Protein AF-A0A5S3X902-F1 (afdb_monomer_lite)

Structure (mmCIF, N/CA/C/O backbone):
data_AF-A0A5S3X902-F1
#
_entry.id   AF-A0A5S3X902-F1
#
loop_
_atom_site.group_PDB
_atom_site.id
_atom_site.type_symbol
_atom_site.label_atom_id
_atom_site.label_alt_id
_atom_site.label_comp_id
_atom_site.label_asym_id
_atom_site.label_entity_id
_atom_site.label_seq_id
_atom_site.pdbx_PDB_ins_code
_atom_site.Cartn_x
_atom_site.Cartn_y
_atom_site.Cartn_z
_atom_site.occupancy
_atom_site.B_iso_or_equiv
_atom_site.auth_seq_id
_atom_site.auth_comp_id
_atom_site.auth_asym_id
_atom_site.auth_atom_id
_atom_site.pdbx_PDB_model_num
ATOM 1 N N . ASP A 1 1 ? 30.539 -14.267 -35.997 1.00 58.72 1 ASP A N 1
ATOM 2 C CA . ASP A 1 1 ? 29.921 -13.164 -35.240 1.00 58.72 1 ASP A CA 1
ATOM 3 C C . ASP A 1 1 ? 28.507 -12.912 -35.704 1.00 58.72 1 ASP A C 1
ATOM 5 O O . ASP A 1 1 ? 28.296 -12.809 -36.904 1.00 58.72 1 ASP A O 1
ATOM 9 N N . VAL A 1 2 ? 27.548 -12.857 -34.775 1.00 73.88 2 VAL A N 1
ATOM 10 C CA . VAL A 1 2 ? 26.124 -12.634 -35.101 1.00 73.88 2 VAL A CA 1
ATOM 11 C C . VAL A 1 2 ? 25.721 -11.158 -34.915 1.00 73.88 2 VAL A C 1
ATOM 13 O O . VAL A 1 2 ? 24.826 -10.700 -35.614 1.00 73.88 2 VAL A O 1
ATOM 16 N N . ALA A 1 3 ? 26.409 -10.388 -34.056 1.00 77.25 3 ALA A N 1
ATOM 17 C CA . ALA A 1 3 ? 26.393 -8.914 -34.006 1.00 77.25 3 ALA A CA 1
ATOM 18 C C . ALA A 1 3 ? 27.405 -8.379 -32.968 1.00 77.25 3 ALA A C 1
ATOM 20 O O . ALA A 1 3 ? 27.699 -9.066 -31.991 1.00 77.25 3 ALA A O 1
ATOM 21 N N . THR A 1 4 ? 27.862 -7.131 -33.127 1.00 81.31 4 THR A N 1
ATOM 22 C CA . THR A 1 4 ? 28.583 -6.351 -32.103 1.00 81.31 4 THR A CA 1
ATOM 23 C C . THR A 1 4 ? 27.687 -5.236 -31.553 1.00 81.31 4 THR A C 1
ATOM 25 O O . THR A 1 4 ? 26.997 -4.545 -32.302 1.00 81.31 4 THR A O 1
ATOM 28 N N . LEU A 1 5 ? 27.667 -5.065 -30.228 1.00 87.31 5 LEU A N 1
ATOM 29 C CA . LEU A 1 5 ? 26.851 -4.066 -29.531 1.00 87.31 5 LEU A CA 1
ATOM 30 C C . LEU A 1 5 ? 27.744 -3.264 -28.583 1.00 87.31 5 LEU A C 1
ATOM 32 O O . LEU A 1 5 ? 28.469 -3.852 -27.790 1.00 87.31 5 LEU A O 1
ATOM 36 N N . SER A 1 6 ? 27.690 -1.934 -28.659 1.00 91.50 6 SER A N 1
ATOM 37 C CA . SER A 1 6 ? 28.418 -1.068 -27.726 1.00 91.50 6 SER A CA 1
ATOM 38 C C . SER A 1 6 ? 27.671 -0.908 -26.402 1.00 91.50 6 SER A C 1
ATOM 40 O O . SER A 1 6 ? 26.440 -0.987 -26.360 1.00 91.50 6 SER A O 1
ATOM 42 N N . ASP A 1 7 ? 28.399 -0.578 -25.336 1.00 88.69 7 ASP A N 1
ATOM 43 C CA . ASP A 1 7 ? 27.828 -0.341 -24.002 1.00 88.69 7 ASP A CA 1
ATOM 44 C C . ASP A 1 7 ? 26.738 0.740 -24.012 1.00 88.69 7 ASP A C 1
ATOM 46 O O . ASP A 1 7 ? 25.696 0.609 -23.370 1.00 88.69 7 ASP A O 1
ATOM 50 N N . VAL A 1 8 ? 26.923 1.795 -24.813 1.00 91.88 8 VAL A N 1
ATOM 51 C CA . VAL A 1 8 ? 25.930 2.868 -24.975 1.00 91.88 8 VAL A CA 1
ATOM 52 C C . VAL A 1 8 ? 24.659 2.350 -25.651 1.00 91.88 8 VAL A C 1
ATOM 54 O O . VAL A 1 8 ? 23.551 2.740 -25.273 1.00 91.88 8 VAL A O 1
ATOM 57 N N . ALA A 1 9 ? 24.793 1.475 -26.651 1.00 89.44 9 ALA A N 1
ATOM 58 C CA . ALA A 1 9 ? 23.650 0.871 -27.326 1.00 89.44 9 ALA A CA 1
ATOM 59 C C . ALA A 1 9 ? 22.909 -0.110 -26.403 1.00 89.44 9 ALA A C 1
ATOM 61 O O . ALA A 1 9 ? 21.6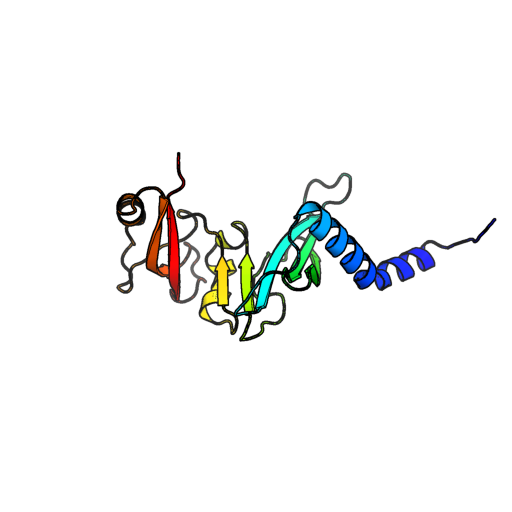76 -0.115 -26.391 1.00 89.44 9 ALA A O 1
ATOM 62 N N . LEU A 1 10 ? 23.639 -0.874 -25.584 1.00 88.38 10 LEU A N 1
ATOM 63 C CA . LEU A 1 10 ? 23.062 -1.733 -24.551 1.00 88.38 10 LEU A CA 1
ATOM 64 C C . LEU A 1 10 ? 22.287 -0.914 -23.512 1.00 88.38 10 LEU A C 1
ATOM 66 O O . LEU A 1 10 ? 21.118 -1.200 -23.261 1.00 88.38 10 LEU A O 1
ATOM 70 N N . LEU A 1 11 ? 22.882 0.155 -22.976 1.00 86.25 11 LEU A N 1
ATOM 71 C CA . LEU A 1 11 ? 22.232 1.035 -22.002 1.00 86.25 11 LEU A CA 1
ATOM 72 C C . LEU A 1 11 ? 20.943 1.656 -22.554 1.00 86.25 11 LEU A C 1
ATOM 74 O O . LEU A 1 11 ? 19.921 1.676 -21.870 1.00 86.25 11 LEU A O 1
ATOM 78 N N . LYS A 1 12 ? 20.966 2.146 -23.800 1.00 88.00 12 LYS A N 1
ATOM 79 C CA . LYS A 1 12 ? 19.766 2.685 -24.458 1.00 88.00 12 LYS A CA 1
ATOM 80 C C . LYS A 1 12 ? 18.676 1.626 -24.596 1.00 88.00 12 LYS A C 1
ATOM 82 O O . LYS A 1 12 ? 17.515 1.942 -24.364 1.00 88.00 12 LYS A O 1
ATOM 87 N N . ARG A 1 13 ? 19.023 0.384 -24.946 1.00 89.44 13 ARG A N 1
ATOM 88 C CA . ARG A 1 13 ? 18.047 -0.714 -25.023 1.00 89.44 13 ARG A CA 1
ATOM 89 C C . ARG A 1 13 ? 17.458 -1.035 -23.654 1.00 89.44 13 ARG A C 1
ATOM 91 O O . ARG A 1 13 ? 16.243 -1.086 -23.538 1.00 89.44 13 ARG A O 1
ATOM 98 N N . LEU A 1 14 ? 18.294 -1.159 -22.623 1.00 85.69 14 LEU A N 1
ATOM 99 C CA . LEU A 1 14 ? 17.845 -1.432 -21.254 1.00 85.69 14 LEU A CA 1
ATOM 100 C C . LEU A 1 14 ? 16.900 -0.345 -20.727 1.00 85.69 14 LEU A C 1
ATOM 102 O O . LEU A 1 14 ? 15.860 -0.667 -20.163 1.00 85.69 14 LEU A O 1
ATOM 106 N N . ARG A 1 15 ? 17.203 0.934 -20.981 1.00 83.69 15 ARG A N 1
ATOM 107 C CA . ARG A 1 15 ? 16.329 2.059 -20.599 1.00 83.69 15 ARG A CA 1
ATOM 108 C C . ARG A 1 15 ? 14.954 2.023 -21.270 1.00 83.69 15 ARG A C 1
ATOM 110 O O . ARG A 1 15 ? 14.000 2.510 -20.683 1.00 83.69 15 ARG A O 1
ATOM 117 N N . ASN A 1 16 ? 14.855 1.453 -22.470 1.00 86.62 16 ASN A N 1
ATOM 118 C CA . ASN A 1 16 ? 13.598 1.326 -23.213 1.00 86.62 16 ASN A CA 1
ATOM 119 C C . ASN A 1 16 ? 12.919 -0.042 -23.023 1.00 86.62 16 ASN A C 1
ATOM 121 O O . ASN A 1 16 ? 11.889 -0.300 -23.634 1.00 86.62 16 ASN A O 1
ATOM 125 N N . ALA A 1 17 ? 13.488 -0.931 -22.205 1.00 86.69 17 ALA A N 1
ATOM 126 C CA . ALA A 1 17 ? 12.967 -2.279 -21.987 1.00 86.69 17 ALA A CA 1
ATOM 127 C C . ALA A 1 17 ? 12.083 -2.392 -20.732 1.00 86.69 17 ALA A C 1
ATOM 129 O O . ALA A 1 17 ? 11.719 -3.503 -20.359 1.00 86.69 17 ALA A O 1
ATOM 130 N N . ALA A 1 18 ? 11.742 -1.277 -20.074 1.00 81.50 18 ALA A N 1
ATOM 131 C CA . ALA A 1 18 ? 10.978 -1.273 -18.823 1.00 81.50 18 ALA A CA 1
ATOM 132 C C . ALA A 1 18 ? 9.642 -2.025 -18.946 1.00 81.50 18 ALA A C 1
ATOM 134 O O . ALA A 1 18 ? 9.393 -2.940 -18.164 1.00 81.50 18 ALA A O 1
ATOM 135 N N . ASP A 1 19 ? 8.845 -1.726 -19.975 1.00 83.44 19 ASP A N 1
ATOM 136 C CA . ASP A 1 19 ? 7.565 -2.406 -20.219 1.00 83.44 19 ASP A CA 1
ATOM 137 C C . ASP A 1 19 ? 7.755 -3.912 -20.439 1.00 83.44 19 ASP A C 1
ATOM 139 O O . ASP A 1 19 ? 7.021 -4.737 -19.896 1.00 83.44 19 ASP A O 1
ATOM 143 N N . TRP A 1 20 ? 8.796 -4.291 -21.189 1.00 87.19 20 TRP A N 1
ATOM 144 C CA . TRP A 1 20 ? 9.127 -5.694 -21.437 1.00 87.19 20 TRP A CA 1
ATOM 145 C C . TRP A 1 20 ? 9.537 -6.428 -20.154 1.00 87.19 20 TRP A C 1
ATOM 147 O O . TRP A 1 20 ? 9.055 -7.532 -19.896 1.00 87.19 20 TRP A O 1
ATOM 157 N N . PHE A 1 21 ? 10.365 -5.809 -19.308 1.00 86.06 21 PHE A N 1
ATOM 158 C CA . PHE A 1 21 ? 10.690 -6.352 -17.988 1.00 86.06 21 PHE A CA 1
ATOM 159 C C . PHE A 1 21 ? 9.455 -6.447 -17.088 1.00 86.06 21 PHE A C 1
ATOM 161 O O . PHE A 1 21 ? 9.308 -7.441 -16.377 1.00 86.06 21 PHE A O 1
ATOM 168 N N . GLY A 1 22 ? 8.547 -5.471 -17.157 1.00 85.06 22 GLY A N 1
ATOM 169 C CA . GLY A 1 22 ? 7.264 -5.497 -16.458 1.00 85.06 22 GLY A CA 1
ATOM 170 C C . GLY A 1 22 ? 6.424 -6.716 -16.837 1.00 85.06 22 GLY A C 1
ATOM 171 O O . GLY A 1 22 ? 5.920 -7.408 -15.954 1.00 85.06 22 GLY A O 1
ATOM 172 N N . ILE A 1 23 ? 6.351 -7.043 -18.131 1.00 86.50 23 ILE A N 1
ATOM 173 C CA . ILE A 1 23 ? 5.662 -8.244 -18.631 1.00 86.50 23 ILE A CA 1
ATOM 174 C C . ILE A 1 23 ? 6.323 -9.522 -18.097 1.00 86.50 23 ILE A C 1
ATOM 176 O O . ILE A 1 23 ? 5.628 -10.409 -17.600 1.00 86.50 23 ILE A O 1
ATOM 180 N N . LEU A 1 24 ? 7.654 -9.626 -18.157 1.00 89.31 24 LEU A N 1
ATOM 181 C CA . LEU A 1 24 ? 8.368 -10.806 -17.656 1.00 89.31 24 LEU A CA 1
ATOM 182 C C . LEU A 1 24 ? 8.187 -11.000 -16.146 1.00 89.31 24 LEU A C 1
ATOM 184 O O . LEU A 1 24 ? 7.967 -12.123 -15.682 1.00 89.31 24 LEU A O 1
ATOM 188 N N . ALA A 1 25 ? 8.262 -9.915 -15.375 1.00 87.94 25 ALA A N 1
ATOM 189 C CA . ALA A 1 25 ? 8.051 -9.944 -13.934 1.00 87.94 25 ALA A CA 1
ATOM 190 C C . ALA A 1 25 ? 6.614 -10.367 -13.600 1.00 87.94 25 ALA A C 1
ATOM 192 O O . ALA A 1 25 ? 6.412 -11.244 -12.760 1.00 87.94 25 ALA A O 1
ATOM 193 N N . ALA A 1 26 ? 5.629 -9.799 -14.300 1.00 85.25 26 ALA A N 1
ATOM 194 C CA . ALA A 1 26 ? 4.215 -10.138 -14.179 1.00 85.25 26 ALA A CA 1
ATOM 195 C C . ALA A 1 26 ? 3.953 -11.629 -14.440 1.00 85.25 26 ALA A C 1
ATOM 197 O O . ALA A 1 26 ? 3.332 -12.304 -13.620 1.00 85.25 26 ALA A O 1
ATOM 198 N N . GLN A 1 27 ? 4.495 -12.168 -15.536 1.00 84.31 27 GLN A N 1
ATOM 199 C CA . GLN A 1 27 ? 4.376 -13.587 -15.882 1.00 84.31 27 GLN A CA 1
ATOM 200 C C . GLN A 1 27 ? 5.048 -14.490 -14.843 1.00 84.31 27 GLN A C 1
ATOM 202 O O . GLN A 1 27 ? 4.466 -15.485 -14.413 1.00 84.31 27 GLN A O 1
ATOM 207 N N . THR A 1 28 ? 6.251 -14.127 -14.393 1.00 87.94 28 THR A N 1
ATOM 208 C CA . THR A 1 28 ? 6.975 -14.882 -13.359 1.00 87.94 28 THR A CA 1
ATOM 209 C C . THR A 1 28 ? 6.196 -14.910 -12.044 1.00 87.94 28 THR A C 1
ATOM 211 O O . THR A 1 28 ? 6.110 -15.953 -11.392 1.00 87.94 28 THR A O 1
ATOM 214 N N . LEU A 1 29 ? 5.607 -13.776 -11.654 1.00 85.75 29 LEU A N 1
ATOM 215 C CA . LEU A 1 29 ? 4.786 -13.673 -10.454 1.00 85.75 29 LEU A CA 1
ATOM 216 C C . LEU A 1 29 ? 3.496 -14.485 -10.587 1.00 85.75 29 LEU A C 1
ATOM 218 O O . LEU A 1 29 ? 3.172 -15.224 -9.665 1.00 85.75 29 LEU A O 1
ATOM 222 N N . ALA A 1 30 ? 2.807 -14.416 -11.729 1.00 81.00 30 ALA A N 1
ATOM 223 C CA . ALA A 1 30 ? 1.589 -15.186 -11.979 1.00 81.00 30 ALA A CA 1
ATOM 224 C C . ALA A 1 30 ? 1.832 -16.702 -11.849 1.00 81.00 30 ALA A C 1
ATOM 226 O O . ALA A 1 30 ? 1.067 -17.395 -11.178 1.00 81.00 30 ALA A O 1
ATOM 227 N N . VAL A 1 31 ? 2.946 -17.208 -12.401 1.00 82.50 31 VAL A N 1
ATOM 228 C CA . VAL A 1 31 ? 3.349 -18.621 -12.259 1.00 82.50 31 VAL A CA 1
ATOM 229 C C . VAL A 1 31 ? 3.579 -18.995 -10.793 1.00 82.50 31 VAL A C 1
ATOM 231 O O . VAL A 1 31 ? 3.159 -20.064 -10.360 1.00 82.50 31 VAL A O 1
ATOM 234 N N . ARG A 1 32 ? 4.227 -18.122 -10.011 1.00 85.12 32 ARG A N 1
ATOM 235 C CA . ARG A 1 32 ? 4.496 -18.375 -8.584 1.00 85.12 32 ARG A CA 1
ATOM 236 C C . ARG A 1 32 ? 3.256 -18.272 -7.706 1.00 85.12 32 ARG A C 1
ATOM 238 O O . ARG A 1 32 ? 3.133 -19.030 -6.752 1.00 85.12 32 ARG A O 1
ATOM 245 N N . ALA A 1 33 ? 2.378 -17.317 -7.993 1.00 80.19 33 ALA A N 1
ATOM 246 C CA . ALA A 1 33 ? 1.194 -17.055 -7.191 1.00 80.19 33 ALA A CA 1
ATOM 247 C C . ALA A 1 33 ? 0.135 -18.151 -7.351 1.00 80.19 33 ALA A C 1
ATOM 249 O O . ALA A 1 33 ? -0.704 -18.292 -6.470 1.00 80.19 33 ALA A O 1
ATOM 250 N N . ALA A 1 3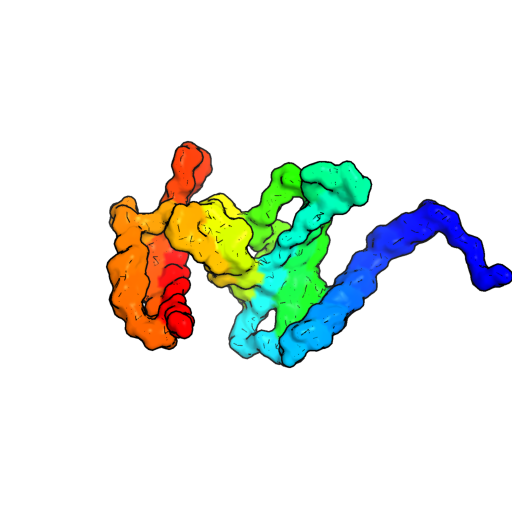4 ? 0.164 -18.912 -8.455 1.00 74.94 34 ALA A N 1
ATOM 251 C CA . ALA A 1 34 ? -0.859 -19.900 -8.810 1.00 74.94 34 ALA A CA 1
ATOM 252 C C . ALA A 1 34 ? -2.295 -19.324 -8.802 1.00 74.94 34 ALA A C 1
ATOM 254 O O . ALA A 1 34 ? -3.272 -20.058 -8.672 1.00 74.94 34 ALA A O 1
ATOM 255 N N . VAL A 1 35 ? -2.418 -18.000 -8.946 1.00 65.44 35 VAL A N 1
ATOM 256 C CA . VAL A 1 35 ? -3.675 -17.252 -8.970 1.00 65.44 35 VAL A CA 1
ATOM 257 C C . VAL A 1 35 ? -3.759 -16.539 -10.310 1.00 65.44 35 VAL A C 1
ATOM 259 O O . VAL A 1 35 ? -2.894 -15.736 -10.653 1.00 65.44 35 VAL A O 1
ATOM 262 N N . THR A 1 36 ? -4.818 -16.824 -11.059 1.00 58.19 36 THR A N 1
ATOM 263 C CA . THR A 1 36 ? -5.184 -16.097 -12.275 1.00 58.19 36 THR A CA 1
ATOM 264 C C . THR A 1 36 ? -6.396 -15.237 -11.971 1.00 58.19 36 THR A C 1
ATOM 266 O O . THR A 1 36 ? -7.442 -15.793 -11.649 1.00 58.19 36 THR A O 1
ATOM 269 N N . GLY A 1 37 ? -6.231 -13.916 -12.066 1.00 62.81 37 GLY A N 1
ATOM 270 C CA . GLY A 1 37 ? -7.298 -12.919 -12.162 1.00 62.81 37 GLY A CA 1
ATOM 271 C C . GLY A 1 37 ? -8.480 -13.111 -11.216 1.00 62.81 37 GLY A C 1
ATOM 272 O O . GLY A 1 37 ? -9.421 -13.840 -11.518 1.00 62.81 37 GLY A O 1
ATOM 273 N N . CYS A 1 38 ? -8.494 -12.391 -10.097 1.00 58.62 38 CYS A N 1
ATOM 274 C CA . CYS A 1 38 ? -9.682 -12.362 -9.254 1.00 58.62 38 CYS A CA 1
ATOM 275 C C . CYS A 1 38 ? -9.821 -11.019 -8.546 1.00 58.62 38 CYS A C 1
ATOM 277 O O . CYS A 1 38 ? -9.085 -10.760 -7.601 1.00 58.62 38 CYS A O 1
ATOM 279 N N . THR A 1 39 ? -10.796 -10.218 -8.989 1.00 58.97 39 THR A N 1
ATOM 280 C CA . THR A 1 39 ? -11.705 -9.472 -8.107 1.00 58.97 39 THR A CA 1
ATOM 281 C C . THR A 1 39 ? -13.008 -9.154 -8.824 1.00 58.97 39 THR A C 1
ATOM 283 O O . THR A 1 39 ? -13.018 -8.624 -9.930 1.00 58.97 39 THR A O 1
ATOM 286 N N . SER A 1 40 ? -14.128 -9.465 -8.177 1.00 58.22 40 SER A N 1
ATOM 287 C CA . SER A 1 40 ? -15.434 -8.901 -8.511 1.00 58.22 40 SER A CA 1
ATOM 288 C C . SER A 1 40 ? -15.692 -7.700 -7.599 1.00 58.22 40 SER A C 1
ATOM 290 O O . SER A 1 40 ? -15.588 -7.839 -6.380 1.00 58.22 40 SER A O 1
ATOM 292 N N . GLY A 1 41 ? -16.040 -6.543 -8.164 1.00 73.06 41 GLY A N 1
ATOM 293 C CA . GLY A 1 41 ? -16.503 -5.371 -7.411 1.00 73.06 41 GLY A CA 1
ATOM 294 C C . GLY A 1 41 ? -15.683 -4.108 -7.665 1.00 73.06 41 GLY A C 1
ATOM 295 O O . GLY A 1 41 ? -16.183 -3.206 -8.320 1.00 73.06 41 GLY A O 1
ATOM 296 N N . LYS A 1 42 ? -14.443 -4.054 -7.162 1.00 80.00 42 LYS A N 1
ATOM 297 C CA . LYS A 1 42 ? -13.520 -2.916 -7.326 1.00 80.00 42 LYS A CA 1
ATOM 298 C C . LYS A 1 42 ? -12.173 -3.363 -7.884 1.00 80.00 42 LYS A C 1
ATOM 300 O O . LYS A 1 42 ? -11.758 -4.513 -7.680 1.00 80.00 42 LYS A O 1
ATOM 305 N N . ARG A 1 43 ? -11.467 -2.445 -8.546 1.00 86.88 43 ARG A N 1
ATOM 306 C CA . ARG A 1 43 ? -10.094 -2.686 -9.002 1.00 86.88 43 ARG A CA 1
ATOM 307 C C . ARG A 1 43 ? -9.174 -2.827 -7.791 1.00 86.88 43 ARG A C 1
ATOM 309 O O . ARG A 1 43 ? -9.247 -2.015 -6.877 1.00 86.88 43 ARG A O 1
ATOM 316 N N . LEU A 1 44 ? -8.297 -3.828 -7.769 1.00 88.94 44 LEU A N 1
ATOM 317 C CA . LEU A 1 44 ? -7.240 -3.893 -6.759 1.00 88.94 44 LEU A CA 1
ATOM 318 C C . LEU A 1 44 ? -5.929 -3.372 -7.324 1.00 88.94 44 LEU A C 1
ATOM 320 O O . LEU A 1 44 ? -5.592 -3.641 -8.475 1.00 88.94 44 LEU A O 1
ATOM 324 N N . ARG A 1 45 ? -5.154 -2.704 -6.474 1.00 90.50 45 ARG A N 1
ATOM 325 C CA . ARG A 1 45 ? -3.755 -2.386 -6.750 1.00 90.50 45 ARG A CA 1
ATOM 326 C C . ARG A 1 45 ? -2.906 -2.746 -5.543 1.00 90.50 45 ARG A C 1
ATOM 328 O O . ARG A 1 45 ? -3.032 -2.132 -4.486 1.00 90.50 45 ARG A O 1
ATOM 335 N N . LEU A 1 46 ? -2.045 -3.744 -5.685 1.00 90.75 46 LEU A N 1
ATOM 336 C CA . LEU A 1 46 ? -1.018 -4.033 -4.693 1.00 90.75 46 LEU A CA 1
ATOM 337 C C . LEU A 1 46 ? 0.089 -2.988 -4.844 1.00 90.75 46 LEU A C 1
ATOM 339 O O . LEU A 1 46 ? 0.545 -2.739 -5.959 1.00 90.75 46 LEU A O 1
ATOM 343 N N . VAL A 1 47 ? 0.498 -2.370 -3.743 1.00 90.81 47 VAL A N 1
ATOM 344 C CA . VAL A 1 47 ? 1.603 -1.408 -3.709 1.00 90.81 47 VAL A CA 1
ATOM 345 C C . VAL A 1 47 ? 2.730 -2.024 -2.900 1.00 90.81 47 VAL A C 1
ATOM 347 O O . VAL A 1 47 ? 2.522 -2.416 -1.751 1.00 90.81 47 VAL A O 1
ATOM 350 N N . ASP A 1 48 ? 3.910 -2.101 -3.505 1.00 89.25 48 ASP A N 1
ATOM 351 C CA . ASP A 1 48 ? 5.105 -2.645 -2.870 1.00 89.25 48 ASP A CA 1
ATOM 352 C C . ASP A 1 48 ? 6.335 -1.776 -3.162 1.00 89.25 48 ASP A C 1
ATOM 354 O O . ASP A 1 48 ? 6.363 -0.978 -4.106 1.00 89.25 48 ASP A O 1
ATOM 358 N N . GLY A 1 49 ? 7.351 -1.908 -2.317 1.00 87.81 49 GLY A N 1
ATOM 359 C CA . GLY A 1 49 ? 8.614 -1.199 -2.419 1.00 87.81 49 GLY A CA 1
ATOM 360 C C . GLY A 1 49 ? 9.765 -2.121 -2.050 1.00 87.81 49 GLY A C 1
ATOM 361 O O . GLY A 1 49 ? 9.716 -2.828 -1.049 1.00 87.81 49 GLY A O 1
ATOM 362 N N . THR A 1 50 ? 10.830 -2.117 -2.846 1.00 85.62 50 THR A N 1
ATOM 363 C CA . THR A 1 50 ? 12.026 -2.905 -2.551 1.00 85.62 50 THR A CA 1
ATOM 364 C C . THR A 1 50 ? 13.288 -2.063 -2.634 1.00 85.62 50 THR A C 1
ATOM 366 O O . THR A 1 50 ? 13.480 -1.255 -3.545 1.00 85.62 50 THR A O 1
ATOM 369 N N . ALA A 1 51 ? 14.151 -2.232 -1.639 1.00 86.50 51 ALA A N 1
ATOM 370 C CA . ALA A 1 51 ? 15.447 -1.583 -1.566 1.00 86.50 51 ALA A CA 1
ATOM 371 C C . ALA A 1 51 ? 16.472 -2.342 -2.419 1.00 86.50 51 ALA A C 1
ATOM 373 O O . ALA A 1 51 ? 16.613 -3.558 -2.303 1.00 86.50 51 ALA A O 1
ATOM 374 N N . ILE A 1 52 ? 17.222 -1.606 -3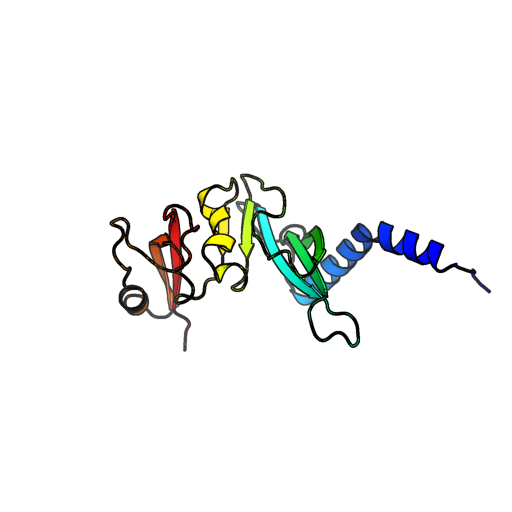.236 1.00 85.44 52 ILE A N 1
ATOM 375 C CA . ILE A 1 52 ? 18.266 -2.135 -4.110 1.00 85.44 52 ILE A CA 1
ATOM 376 C C . ILE A 1 52 ? 19.602 -1.530 -3.676 1.00 85.44 52 ILE A C 1
ATOM 378 O O . ILE A 1 52 ? 19.764 -0.309 -3.620 1.00 85.44 52 ILE A O 1
ATOM 382 N N . SER A 1 53 ? 20.568 -2.394 -3.382 1.00 83.75 53 SER A N 1
ATOM 383 C CA . SER A 1 53 ? 21.939 -2.005 -3.042 1.00 83.75 53 SER A CA 1
ATOM 384 C C . SER A 1 53 ? 22.882 -2.365 -4.182 1.00 83.75 53 SER A C 1
ATOM 386 O O . SER A 1 53 ? 22.747 -3.433 -4.786 1.00 83.75 53 SER A O 1
ATOM 388 N N . ALA A 1 54 ? 23.868 -1.508 -4.449 1.00 79.00 54 ALA A N 1
ATOM 389 C CA . ALA A 1 54 ? 24.963 -1.872 -5.333 1.00 79.00 54 ALA A CA 1
ATOM 390 C C . ALA A 1 54 ? 25.792 -3.023 -4.727 1.00 79.00 54 ALA A C 1
ATOM 392 O O . ALA A 1 54 ? 25.940 -3.108 -3.501 1.00 79.00 54 ALA A O 1
ATOM 393 N N . PRO A 1 55 ? 26.376 -3.902 -5.558 1.00 73.56 55 PRO A N 1
ATOM 394 C CA . PRO A 1 55 ? 27.331 -4.899 -5.088 1.00 73.56 55 PRO A CA 1
ATOM 395 C C . PRO A 1 55 ? 28.499 -4.231 -4.341 1.00 73.56 55 PRO A C 1
ATOM 397 O O . PRO A 1 55 ? 29.208 -3.406 -4.909 1.00 73.56 55 PRO A O 1
ATOM 400 N N . GLY A 1 56 ? 28.697 -4.580 -3.065 1.00 74.75 56 GLY A N 1
ATOM 401 C CA . GLY A 1 56 ? 29.735 -3.993 -2.202 1.00 74.75 56 GLY A CA 1
ATOM 402 C C . GLY A 1 56 ? 29.331 -2.709 -1.458 1.00 74.75 56 GLY A C 1
ATOM 403 O O . GLY A 1 56 ? 30.110 -2.220 -0.643 1.00 74.75 56 GLY A O 1
ATOM 404 N N . GLY A 1 57 ? 28.122 -2.185 -1.686 1.00 57.62 57 GLY A N 1
ATOM 405 C CA . GLY A 1 57 ? 27.556 -1.059 -0.941 1.00 57.62 57 GLY A CA 1
ATOM 406 C C . GLY A 1 57 ? 26.882 -1.504 0.364 1.00 57.62 57 GLY A C 1
ATOM 407 O O . GLY A 1 57 ? 26.108 -2.459 0.383 1.00 57.62 57 GLY A O 1
ATOM 408 N N . GLY A 1 58 ? 27.165 -0.811 1.473 1.00 60.38 58 GLY A N 1
ATOM 409 C CA . GLY A 1 58 ? 26.630 -1.135 2.807 1.00 60.38 58 GLY A CA 1
ATOM 410 C C . GLY A 1 58 ? 25.196 -0.655 3.081 1.00 60.38 58 GLY A C 1
ATOM 411 O O . GLY A 1 58 ? 24.636 -0.983 4.125 1.00 60.38 58 GLY A O 1
ATOM 412 N N . SER A 1 59 ? 24.588 0.112 2.173 1.00 64.00 59 SER A N 1
ATOM 413 C CA . SER A 1 59 ? 23.221 0.632 2.308 1.00 64.00 59 SER A CA 1
ATOM 414 C C . SER A 1 59 ? 22.454 0.550 0.993 1.00 64.00 59 SER A C 1
ATOM 416 O O . SER A 1 59 ? 23.061 0.602 -0.072 1.00 64.00 59 SER A O 1
ATOM 418 N N . ALA A 1 60 ? 21.123 0.483 1.076 1.00 67.19 60 ALA A N 1
ATOM 419 C CA . ALA A 1 60 ? 20.246 0.623 -0.082 1.00 67.19 60 ALA A CA 1
ATOM 420 C C . ALA A 1 60 ? 20.515 1.963 -0.775 1.00 67.19 60 ALA A C 1
ATOM 422 O O . ALA A 1 60 ? 20.347 3.016 -0.160 1.00 67.19 60 ALA A O 1
ATOM 423 N N . GLU A 1 61 ? 20.962 1.916 -2.026 1.00 77.44 61 GLU A N 1
ATOM 424 C CA . GLU A 1 61 ? 21.273 3.104 -2.829 1.00 77.44 61 GLU A CA 1
ATOM 425 C C . GLU A 1 61 ? 20.039 3.578 -3.594 1.00 77.44 61 GLU A C 1
ATOM 427 O O . GLU A 1 61 ? 19.823 4.782 -3.750 1.00 77.44 61 GLU A O 1
ATOM 432 N N . TRP A 1 62 ? 19.187 2.629 -3.980 1.00 85.69 62 TRP A N 1
ATOM 433 C CA . TRP A 1 62 ? 17.945 2.889 -4.685 1.00 85.69 62 TRP A CA 1
ATOM 434 C C . TRP A 1 62 ? 16.775 2.172 -4.036 1.00 85.69 62 TRP A C 1
ATOM 436 O O . TRP A 1 62 ? 16.929 1.204 -3.286 1.00 85.69 62 TRP A O 1
ATOM 446 N N . ARG A 1 63 ? 15.578 2.636 -4.368 1.00 87.25 63 ARG A N 1
ATOM 447 C CA . ARG A 1 63 ? 14.331 1.979 -4.012 1.00 87.25 63 ARG A CA 1
ATOM 448 C C . ARG A 1 63 ? 13.441 1.894 -5.237 1.00 87.25 63 ARG A C 1
ATOM 450 O O . ARG A 1 63 ? 13.142 2.910 -5.856 1.00 87.25 63 ARG A O 1
ATOM 457 N N . LEU A 1 64 ? 13.031 0.680 -5.572 1.00 87.56 64 LEU A N 1
ATOM 458 C CA . LEU A 1 64 ? 12.049 0.419 -6.610 1.00 87.56 64 LEU A CA 1
ATOM 459 C C . LEU A 1 64 ? 10.665 0.363 -5.967 1.00 87.56 64 LEU A C 1
ATOM 461 O O . LEU A 1 64 ? 10.408 -0.500 -5.134 1.00 87.56 64 LEU A O 1
ATOM 465 N N . HIS A 1 65 ? 9.787 1.271 -6.368 1.00 88.81 65 HIS A N 1
ATOM 466 C CA . HIS A 1 65 ? 8.371 1.292 -6.014 1.00 88.81 65 HIS A CA 1
ATOM 467 C C . HIS A 1 65 ? 7.585 0.670 -7.159 1.00 88.81 65 HIS A C 1
ATOM 469 O O . HIS A 1 65 ? 7.875 0.945 -8.327 1.00 88.81 65 HIS A O 1
ATOM 475 N N . MET A 1 66 ? 6.597 -0.154 -6.836 1.00 90.00 66 MET A N 1
ATOM 476 C CA . MET A 1 66 ? 5.824 -0.883 -7.833 1.00 90.00 66 MET A CA 1
ATOM 477 C C . MET A 1 66 ? 4.339 -0.937 -7.484 1.00 90.00 66 MET A C 1
ATOM 479 O O . MET A 1 66 ? 3.956 -1.087 -6.322 1.00 90.00 66 MET A O 1
ATOM 483 N N . GLY A 1 67 ? 3.512 -0.819 -8.520 1.00 90.81 67 GLY A N 1
ATOM 484 C CA . GLY A 1 67 ? 2.082 -1.106 -8.483 1.00 90.81 67 GLY A CA 1
ATOM 485 C C . GLY A 1 67 ? 1.790 -2.385 -9.262 1.00 90.81 67 GLY A C 1
ATOM 486 O O . GLY A 1 67 ? 2.314 -2.565 -10.360 1.00 90.81 67 GLY A O 1
ATOM 487 N N . TYR A 1 68 ? 0.966 -3.275 -8.714 1.00 89.44 68 TYR A N 1
ATOM 488 C CA . TYR A 1 68 ? 0.565 -4.520 -9.367 1.00 89.44 68 TYR A CA 1
ATOM 489 C C . TYR A 1 68 ? -0.950 -4.701 -9.333 1.00 89.44 68 TYR A C 1
ATOM 491 O O . TYR A 1 68 ? -1.578 -4.604 -8.280 1.00 89.44 68 TYR A O 1
ATOM 499 N N . ASP A 1 69 ? -1.531 -4.993 -10.488 1.00 88.12 69 ASP A N 1
ATOM 500 C CA . ASP A 1 69 ? -2.944 -5.290 -10.664 1.00 88.12 69 ASP A CA 1
ATOM 501 C C . ASP A 1 69 ? -3.134 -6.817 -10.701 1.00 88.12 69 ASP A C 1
ATOM 503 O O . ASP A 1 69 ? -2.767 -7.470 -11.685 1.00 88.12 69 ASP A O 1
ATOM 507 N N . PRO A 1 70 ? -3.685 -7.428 -9.636 1.00 85.06 70 PRO A N 1
ATOM 508 C CA . PRO A 1 70 ? -3.878 -8.871 -9.578 1.00 85.06 70 PRO A CA 1
ATOM 509 C C . PRO A 1 70 ? -5.024 -9.358 -10.474 1.00 85.06 70 PRO A C 1
ATOM 511 O O . PRO A 1 70 ? -5.118 -10.562 -10.709 1.00 85.06 70 PRO A O 1
ATOM 514 N N . HIS A 1 71 ? -5.890 -8.469 -10.977 1.00 83.19 71 HIS A N 1
ATOM 515 C CA . HIS A 1 71 ? -6.945 -8.846 -11.916 1.00 83.19 71 HIS A CA 1
ATOM 516 C C . HIS A 1 71 ? -6.357 -9.120 -13.303 1.00 83.19 71 HIS A C 1
ATOM 518 O O . HIS A 1 71 ? -6.610 -10.174 -13.883 1.00 83.19 71 HIS A O 1
ATOM 524 N N . THR A 1 72 ? -5.535 -8.200 -13.814 1.00 83.19 72 THR A N 1
ATOM 525 C CA . THR A 1 72 ? -4.849 -8.370 -15.108 1.00 83.19 72 THR A CA 1
ATOM 526 C C . THR A 1 72 ? -3.534 -9.139 -14.993 1.00 83.19 72 THR A C 1
ATOM 528 O O . THR A 1 72 ? -2.926 -9.480 -16.007 1.00 83.19 72 THR A O 1
ATOM 531 N N . CYS A 1 73 ? -3.097 -9.419 -13.765 1.00 83.56 73 CYS A N 1
ATOM 532 C CA . CYS A 1 73 ? -1.799 -9.987 -13.433 1.00 83.56 73 CYS A CA 1
ATOM 533 C C . CYS A 1 73 ? -0.624 -9.165 -13.987 1.00 83.56 73 CYS A C 1
ATOM 535 O O . CYS A 1 73 ? 0.392 -9.745 -14.360 1.00 83.56 73 CYS A O 1
ATOM 537 N N . GLN A 1 74 ? -0.742 -7.835 -14.046 1.00 85.75 74 GLN A N 1
ATOM 538 C CA . GLN A 1 74 ? 0.263 -6.940 -14.630 1.00 85.75 74 GLN A CA 1
ATOM 539 C C . GLN A 1 74 ? 0.782 -5.920 -13.623 1.00 85.75 74 GLN A C 1
ATOM 541 O O . GLN A 1 74 ? 0.050 -5.447 -12.757 1.00 85.75 74 GLN A O 1
ATOM 546 N N . PHE A 1 75 ? 2.042 -5.522 -13.780 1.00 88.75 75 PHE A N 1
ATOM 547 C CA . PHE A 1 75 ? 2.537 -4.318 -13.123 1.00 88.75 75 PHE A CA 1
ATOM 548 C C . PHE A 1 75 ? 1.969 -3.080 -13.814 1.00 88.75 75 PHE A C 1
ATOM 550 O O . PHE A 1 75 ? 1.988 -2.986 -15.040 1.00 88.75 75 PHE A O 1
ATOM 557 N N . THR A 1 76 ? 1.452 -2.147 -13.025 1.00 87.69 76 THR A N 1
ATOM 558 C CA . THR A 1 76 ? 0.838 -0.907 -13.510 1.00 87.69 76 THR A CA 1
ATOM 559 C C . THR A 1 76 ? 1.793 0.270 -13.455 1.00 87.69 76 THR A C 1
ATOM 561 O O . THR A 1 76 ? 1.654 1.195 -14.247 1.00 87.69 76 THR A O 1
ATOM 564 N N . ASP A 1 77 ? 2.749 0.245 -12.526 1.00 87.44 77 ASP A N 1
ATOM 565 C CA . ASP A 1 77 ? 3.676 1.346 -12.309 1.00 87.44 77 ASP A CA 1
ATOM 566 C C . ASP A 1 77 ? 5.021 0.825 -11.813 1.00 87.44 77 ASP A C 1
ATOM 568 O O . ASP A 1 77 ? 5.084 -0.120 -11.021 1.00 87.44 77 ASP A O 1
ATOM 572 N N . PHE A 1 78 ? 6.082 1.510 -12.230 1.00 86.94 78 PHE A N 1
ATOM 573 C CA . PHE A 1 78 ? 7.422 1.366 -11.687 1.00 86.94 78 PHE A CA 1
ATOM 574 C C . PHE A 1 78 ? 8.038 2.748 -11.507 1.00 86.94 78 PHE A C 1
ATOM 576 O O . PHE A 1 78 ? 8.038 3.561 -12.429 1.00 86.94 78 PHE A O 1
ATOM 583 N N . GLU A 1 79 ? 8.614 2.998 -10.339 1.00 86.69 79 GLU A N 1
ATOM 584 C CA . GLU A 1 79 ? 9.428 4.186 -10.096 1.00 86.69 79 GLU A CA 1
ATOM 585 C C . GLU A 1 79 ? 10.684 3.780 -9.329 1.00 86.69 79 GLU A C 1
ATOM 587 O O . GLU A 1 79 ? 10.600 3.087 -8.319 1.00 86.69 79 GLU A O 1
ATOM 592 N N . LEU A 1 80 ? 11.855 4.208 -9.798 1.00 85.75 80 LEU A N 1
ATOM 593 C CA . LEU A 1 80 ? 13.116 4.018 -9.088 1.00 85.75 80 LEU A CA 1
ATOM 594 C C . LEU A 1 80 ? 13.535 5.352 -8.474 1.00 85.75 80 LEU A C 1
ATOM 596 O O . LEU A 1 80 ? 13.828 6.301 -9.200 1.00 85.75 80 LEU A O 1
ATOM 600 N N . THR A 1 81 ? 13.590 5.413 -7.150 1.00 85.19 81 THR A N 1
ATOM 601 C CA . THR A 1 81 ? 14.070 6.588 -6.416 1.00 85.19 81 THR A CA 1
ATOM 602 C C . THR A 1 81 ? 15.420 6.314 -5.770 1.00 85.19 81 THR A C 1
ATOM 604 O O . THR A 1 81 ? 15.874 5.168 -5.696 1.00 85.19 81 THR A O 1
ATOM 607 N N . ASP A 1 82 ? 16.061 7.366 -5.263 1.00 83.94 82 ASP A N 1
ATOM 608 C CA . ASP A 1 82 ? 17.200 7.210 -4.364 1.00 83.94 82 ASP A CA 1
ATOM 609 C C . ASP A 1 82 ? 16.743 6.742 -2.963 1.00 83.94 82 ASP A C 1
ATOM 611 O O . ASP A 1 82 ? 15.558 6.496 -2.699 1.00 83.94 82 ASP A O 1
ATOM 615 N N . SER A 1 83 ? 17.698 6.597 -2.048 1.00 76.06 83 SER A N 1
ATOM 616 C CA . SER A 1 83 ? 17.460 6.136 -0.678 1.00 76.06 83 SER A CA 1
ATOM 617 C C . SER A 1 83 ? 16.754 7.144 0.238 1.00 76.06 83 SER A C 1
ATOM 619 O O . SER A 1 83 ? 16.278 6.755 1.311 1.00 76.06 83 SER A O 1
ATOM 621 N N . ARG A 1 84 ? 16.661 8.420 -0.160 1.00 75.06 84 ARG A N 1
ATOM 622 C CA . ARG A 1 84 ? 16.056 9.500 0.637 1.00 75.06 84 ARG A CA 1
ATOM 623 C C . ARG A 1 84 ? 14.538 9.488 0.543 1.00 75.06 84 ARG A C 1
ATOM 625 O O . ARG A 1 84 ? 13.858 9.904 1.485 1.00 75.06 84 ARG A O 1
ATOM 632 N N . ASP A 1 85 ? 14.016 8.996 -0.571 1.00 72.62 85 ASP A N 1
ATOM 633 C CA . ASP A 1 85 ? 12.588 8.910 -0.812 1.00 72.62 85 ASP A CA 1
ATOM 634 C C . ASP A 1 85 ? 11.963 7.706 -0.113 1.00 72.62 85 ASP A C 1
ATOM 636 O O . ASP A 1 85 ? 12.214 6.541 -0.434 1.00 72.62 85 ASP A O 1
ATOM 640 N N . ALA A 1 86 ? 11.103 8.004 0.857 1.00 72.44 86 ALA A N 1
ATOM 641 C CA . ALA A 1 86 ? 10.331 6.995 1.560 1.00 72.44 86 ALA A CA 1
ATOM 642 C C . ALA A 1 86 ? 9.265 6.351 0.656 1.00 72.44 86 ALA A C 1
ATOM 644 O O . ALA A 1 86 ? 8.784 6.942 -0.320 1.00 72.44 86 ALA A O 1
ATOM 645 N N . GLU A 1 87 ? 8.864 5.145 1.049 1.00 76.50 87 GLU A N 1
ATOM 646 C CA . GLU A 1 87 ? 7.681 4.454 0.537 1.00 76.50 87 GLU A CA 1
ATOM 647 C C . GLU A 1 87 ? 6.428 5.240 0.916 1.00 76.50 87 GLU A C 1
ATOM 649 O O . GLU A 1 87 ? 6.264 5.678 2.063 1.00 76.50 87 GLU A O 1
ATOM 654 N N . ARG A 1 88 ? 5.555 5.456 -0.069 1.00 77.75 88 ARG A N 1
ATOM 655 C CA . ARG A 1 88 ? 4.297 6.181 0.105 1.00 77.75 88 ARG A CA 1
ATOM 656 C C . ARG A 1 88 ? 3.205 5.546 -0.734 1.00 77.75 88 ARG A C 1
ATOM 658 O O . ARG A 1 88 ? 3.446 5.128 -1.861 1.00 77.75 88 ARG A O 1
ATOM 665 N N . LEU A 1 89 ? 1.998 5.523 -0.184 1.00 79.88 89 LEU A N 1
ATOM 666 C CA . LEU A 1 89 ? 0.827 4.949 -0.844 1.00 79.88 89 LEU A CA 1
ATOM 667 C C . LEU A 1 89 ? 0.241 5.849 -1.937 1.00 79.88 89 LEU A C 1
ATOM 669 O O . LEU A 1 89 ? -0.485 5.360 -2.796 1.00 79.88 89 LEU A O 1
ATOM 673 N N . ASP A 1 90 ? 0.536 7.147 -1.906 1.00 79.81 90 ASP A N 1
ATOM 674 C CA . ASP A 1 90 ? 0.054 8.165 -2.846 1.00 79.81 90 ASP A CA 1
ATOM 675 C C . ASP A 1 90 ? 1.050 8.477 -3.973 1.00 79.81 90 ASP A C 1
ATOM 677 O O . ASP A 1 90 ? 0.843 9.422 -4.728 1.00 79.81 90 ASP A O 1
ATOM 681 N N . ARG A 1 91 ? 2.114 7.675 -4.109 1.00 84.75 91 ARG A N 1
ATOM 682 C CA . ARG A 1 91 ? 3.170 7.873 -5.111 1.00 84.75 91 ARG A CA 1
ATOM 683 C C . ARG A 1 91 ? 2.661 7.751 -6.551 1.00 84.75 91 ARG A C 1
ATOM 685 O O . ARG A 1 91 ? 3.013 8.562 -7.399 1.00 84.75 91 ARG A O 1
ATOM 692 N N . PHE A 1 92 ? 1.800 6.769 -6.809 1.00 84.75 92 PHE A N 1
ATOM 693 C CA . PHE A 1 92 ? 1.165 6.571 -8.114 1.00 84.75 92 PHE A CA 1
ATOM 694 C C . PHE A 1 92 ? -0.226 7.202 -8.155 1.00 84.75 92 PHE A C 1
ATOM 696 O O . PHE A 1 92 ? -0.941 7.177 -7.147 1.00 84.75 92 PHE A O 1
ATOM 703 N N . ALA A 1 93 ? -0.630 7.703 -9.325 1.00 84.88 93 ALA A N 1
ATOM 704 C CA . ALA A 1 93 ? -1.924 8.355 -9.537 1.00 84.88 93 ALA A CA 1
ATOM 705 C C . ALA A 1 93 ? -3.086 7.467 -9.071 1.00 84.88 93 ALA A C 1
ATOM 707 O O . ALA A 1 93 ? -3.137 6.283 -9.405 1.00 84.88 93 ALA A O 1
ATOM 708 N N . GLN A 1 94 ? -3.980 8.035 -8.262 1.00 83.50 94 GLN A N 1
ATOM 709 C CA . GLN A 1 94 ? -5.116 7.329 -7.670 1.00 83.50 94 GLN A CA 1
ATOM 710 C C . GLN A 1 94 ? -6.293 7.281 -8.639 1.00 83.50 94 GLN A C 1
ATOM 712 O O . GLN A 1 94 ? -6.451 8.166 -9.478 1.00 83.50 94 GLN A O 1
ATOM 717 N N . THR A 1 95 ? -7.124 6.248 -8.511 1.00 81.94 95 THR A N 1
ATOM 718 C CA . THR A 1 95 ? -8.425 6.186 -9.185 1.00 81.94 95 THR A CA 1
ATOM 719 C C . THR A 1 95 ? -9.524 5.915 -8.161 1.00 81.94 95 THR A C 1
ATOM 721 O O . THR A 1 95 ? -9.341 5.102 -7.261 1.00 81.94 95 THR A O 1
ATOM 724 N N . ALA A 1 96 ? -10.666 6.597 -8.273 1.00 80.44 96 ALA A N 1
ATOM 725 C CA . ALA A 1 96 ? -11.736 6.525 -7.270 1.00 80.44 96 ALA A CA 1
ATOM 726 C C . ALA A 1 96 ? -12.377 5.127 -7.106 1.00 80.44 96 ALA A C 1
ATOM 728 O O . ALA A 1 96 ? -13.013 4.846 -6.093 1.00 80.44 96 ALA A O 1
ATOM 729 N N . ASP A 1 97 ? -12.209 4.241 -8.092 1.00 84.56 97 ASP A N 1
ATOM 730 C CA . ASP A 1 97 ? -12.775 2.885 -8.093 1.00 84.56 97 ASP A CA 1
ATOM 731 C C . ASP A 1 97 ? -11.726 1.787 -7.821 1.00 84.56 97 ASP A C 1
ATOM 733 O O . ASP A 1 97 ? -11.888 0.626 -8.209 1.00 84.56 97 ASP A O 1
ATOM 737 N N . GLU A 1 98 ? -10.618 2.143 -7.158 1.00 87.44 98 GLU A N 1
ATOM 738 C CA . GLU A 1 98 ? -9.584 1.184 -6.761 1.00 87.44 98 GLU A CA 1
ATOM 739 C C . GLU A 1 98 ? -9.428 1.049 -5.240 1.00 87.44 98 GLU A C 1
ATOM 741 O O . GLU A 1 98 ? -9.567 2.006 -4.480 1.00 87.44 98 GLU A O 1
ATOM 746 N N . ILE A 1 99 ? -9.093 -0.168 -4.807 1.00 89.31 99 ILE A N 1
ATOM 747 C CA . ILE A 1 99 ? -8.627 -0.484 -3.459 1.00 89.31 99 ILE A CA 1
ATOM 748 C C . ILE A 1 99 ? -7.127 -0.766 -3.538 1.00 89.31 99 ILE A C 1
ATOM 750 O O . ILE A 1 99 ? -6.686 -1.724 -4.181 1.00 89.31 99 ILE A O 1
ATOM 754 N N . ARG A 1 100 ? -6.333 0.038 -2.836 1.00 90.12 100 ARG A N 1
ATOM 755 C CA . ARG A 1 100 ? -4.889 -0.151 -2.708 1.00 90.12 100 ARG A CA 1
ATOM 756 C C . ARG A 1 100 ? -4.560 -1.034 -1.521 1.00 90.12 100 ARG A C 1
ATOM 758 O O . ARG A 1 100 ? -4.947 -0.730 -0.394 1.00 90.12 100 ARG A O 1
ATOM 765 N N . ILE A 1 101 ? -3.816 -2.105 -1.756 1.00 90.88 101 ILE A N 1
ATOM 766 C CA . ILE A 1 101 ? -3.393 -3.032 -0.708 1.00 90.88 101 ILE A CA 1
ATOM 767 C C . ILE A 1 101 ? -1.896 -2.880 -0.491 1.00 90.88 101 ILE A C 1
ATOM 769 O O . ILE A 1 101 ? -1.125 -2.957 -1.444 1.00 90.88 101 ILE A O 1
ATOM 773 N N . ALA A 1 102 ? -1.489 -2.685 0.759 1.00 91.12 102 ALA A N 1
ATOM 774 C CA . ALA A 1 102 ? -0.087 -2.522 1.108 1.00 91.12 102 ALA A CA 1
ATOM 775 C C . ALA A 1 102 ? 0.285 -3.262 2.391 1.00 91.12 102 ALA A C 1
ATOM 777 O O . ALA A 1 102 ? -0.546 -3.549 3.265 1.00 91.12 102 ALA A O 1
ATOM 778 N N . ASP A 1 103 ? 1.569 -3.576 2.491 1.00 89.25 103 ASP A N 1
ATOM 779 C CA . ASP A 1 103 ? 2.113 -4.380 3.566 1.00 89.25 103 ASP A CA 1
ATOM 780 C C . ASP A 1 103 ? 2.359 -3.571 4.861 1.00 89.25 103 ASP A C 1
ATOM 782 O O . ASP A 1 103 ? 1.979 -2.405 5.017 1.00 89.25 103 ASP A O 1
ATOM 786 N N . ARG A 1 104 ? 3.000 -4.225 5.836 1.00 86.75 104 ARG A N 1
ATOM 787 C CA . ARG A 1 104 ? 3.296 -3.633 7.145 1.00 86.75 104 ARG A CA 1
ATOM 788 C C . ARG A 1 104 ? 4.327 -2.500 7.091 1.00 86.75 104 ARG A C 1
ATOM 790 O O . ARG A 1 104 ? 4.315 -1.668 8.002 1.00 86.75 104 ARG A O 1
ATOM 797 N N . GLY A 1 105 ? 5.210 -2.466 6.093 1.00 83.75 105 GLY A N 1
ATOM 798 C CA . GLY A 1 105 ? 6.191 -1.396 5.910 1.00 83.75 105 GLY A CA 1
ATOM 799 C C . GLY A 1 105 ? 5.503 -0.041 5.769 1.00 83.75 105 GLY A C 1
ATOM 800 O O . GLY A 1 105 ? 5.804 0.893 6.523 1.00 83.75 105 GLY A O 1
ATOM 801 N N . PHE A 1 106 ? 4.468 0.014 4.928 1.00 83.69 106 PHE A N 1
ATOM 802 C CA . PHE A 1 106 ? 3.625 1.197 4.743 1.00 83.69 106 PHE A CA 1
ATOM 803 C C . PHE A 1 106 ? 2.832 1.542 6.008 1.00 83.69 106 PHE A C 1
ATOM 805 O O . PHE A 1 106 ? 2.740 2.706 6.384 1.00 83.69 106 PHE A O 1
ATOM 812 N N . GLY A 1 107 ? 2.323 0.538 6.727 1.00 81.69 107 GLY A N 1
ATOM 813 C CA . GLY A 1 107 ? 1.559 0.703 7.970 1.00 81.69 107 GLY A CA 1
ATOM 814 C C . GLY A 1 107 ? 2.372 1.039 9.226 1.00 81.69 107 GLY A C 1
ATOM 815 O O . GLY A 1 107 ? 1.849 0.934 10.340 1.00 81.69 107 GLY A O 1
ATOM 816 N N . SER A 1 108 ? 3.656 1.380 9.088 1.00 80.31 108 SER A N 1
ATOM 817 C CA . SER A 1 108 ? 4.566 1.564 10.224 1.00 80.31 108 SER A CA 1
ATOM 818 C C . SER A 1 108 ? 4.495 2.950 10.864 1.00 80.31 108 SER A C 1
ATOM 820 O O . SER A 1 108 ? 4.782 3.076 12.057 1.00 80.31 108 SER A O 1
ATOM 822 N N . ARG A 1 109 ? 4.111 3.983 10.102 1.00 76.88 109 ARG A N 1
ATOM 823 C CA . ARG A 1 109 ? 4.043 5.367 10.586 1.00 76.88 109 ARG A CA 1
ATOM 824 C C . ARG A 1 109 ? 2.785 6.084 10.087 1.00 76.88 109 ARG A C 1
ATOM 826 O O . ARG A 1 109 ? 2.415 5.885 8.930 1.00 76.88 109 ARG A O 1
ATOM 833 N N . PRO A 1 110 ? 2.147 6.950 10.900 1.00 75.88 110 PRO A N 1
ATOM 834 C CA . PRO A 1 110 ? 0.915 7.642 10.513 1.00 75.88 110 PRO A CA 1
ATOM 835 C C . PRO A 1 110 ? 1.029 8.447 9.216 1.00 75.88 110 PRO A C 1
ATOM 837 O O . PRO A 1 110 ? 0.054 8.563 8.486 1.00 75.88 110 PRO A O 1
ATOM 840 N N . GLU A 1 111 ? 2.202 9.008 8.920 1.00 76.25 111 GLU A N 1
ATOM 841 C CA . GLU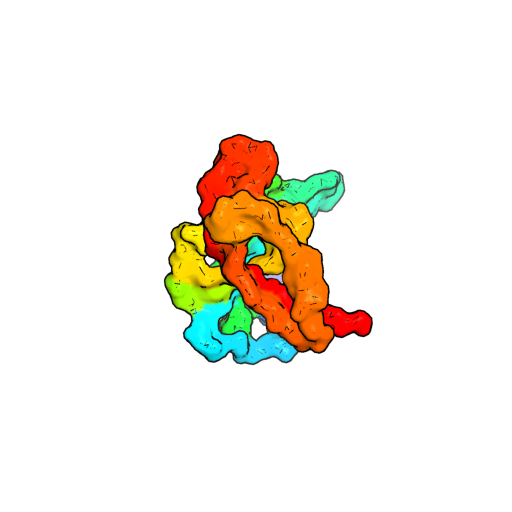 A 1 111 ? 2.447 9.778 7.702 1.00 76.25 111 GLU A CA 1
ATOM 842 C C . GLU A 1 111 ? 2.399 8.934 6.421 1.00 76.25 111 GLU A C 1
ATOM 844 O O . GLU A 1 111 ? 1.917 9.431 5.407 1.00 76.25 111 GLU A O 1
ATOM 849 N N . CYS A 1 112 ? 2.830 7.670 6.467 1.00 75.25 112 CYS A N 1
ATOM 850 C CA . CYS A 1 112 ? 2.834 6.763 5.313 1.00 75.25 112 CYS A CA 1
ATOM 851 C C . CYS A 1 112 ? 1.418 6.319 4.926 1.00 75.25 112 CYS A C 1
ATOM 853 O O . CYS A 1 112 ? 1.144 6.044 3.763 1.00 75.25 112 CYS A O 1
ATOM 855 N N . ILE A 1 113 ? 0.519 6.298 5.911 1.00 79.75 113 ILE A N 1
ATOM 856 C CA . ILE A 1 113 ? -0.888 5.920 5.769 1.00 79.75 113 ILE A CA 1
ATOM 857 C C . ILE A 1 113 ? -1.829 7.128 5.838 1.00 79.75 113 ILE A C 1
ATOM 859 O O . ILE A 1 113 ? -3.042 6.984 5.953 1.00 79.75 113 ILE A O 1
ATOM 863 N N . ARG A 1 114 ? -1.298 8.352 5.776 1.00 77.12 114 ARG A N 1
ATOM 864 C CA . ARG A 1 114 ? -2.131 9.559 5.831 1.00 77.12 114 ARG A CA 1
ATOM 865 C C . ARG A 1 114 ? -2.952 9.752 4.562 1.00 77.12 114 ARG A C 1
ATOM 867 O O . ARG A 1 114 ? -4.012 10.368 4.620 1.00 77.12 114 ARG A O 1
ATOM 874 N N . SER A 1 115 ? -2.478 9.219 3.440 1.00 73.31 115 SER A N 1
ATOM 875 C CA . SER A 1 115 ? -3.218 9.222 2.181 1.00 73.31 115 SER A CA 1
ATOM 876 C C . SER A 1 115 ? -4.574 8.520 2.297 1.00 73.31 115 SER A C 1
ATOM 878 O O . SER A 1 115 ? -5.482 8.904 1.573 1.00 73.31 115 SER A O 1
ATOM 880 N N . LEU A 1 116 ? -4.768 7.596 3.254 1.00 73.31 116 LEU A N 1
ATOM 881 C CA . LEU A 1 116 ? -6.089 7.011 3.531 1.00 73.31 116 LEU A CA 1
ATOM 882 C C . LEU A 1 116 ? -7.151 8.054 3.892 1.00 73.31 116 LEU A C 1
ATOM 884 O O . LEU A 1 116 ? -8.332 7.807 3.700 1.00 73.31 116 LEU A O 1
ATOM 888 N N . ALA A 1 117 ? -6.751 9.191 4.463 1.00 75.31 117 ALA A N 1
ATOM 889 C CA . ALA A 1 117 ? -7.685 10.196 4.958 1.00 75.31 117 ALA A CA 1
ATOM 890 C C . ALA A 1 117 ? -8.121 11.219 3.900 1.00 75.31 117 ALA A C 1
ATOM 892 O O . ALA A 1 117 ? -9.089 11.939 4.126 1.00 75.31 117 ALA A O 1
ATOM 893 N N . PHE A 1 118 ? -7.372 11.343 2.801 1.00 76.19 118 PHE A N 1
ATOM 894 C CA . PHE A 1 118 ? -7.553 12.415 1.810 1.00 76.19 118 PHE A CA 1
ATOM 895 C C . PHE A 1 118 ? -7.500 11.925 0.360 1.00 76.19 118 PHE A C 1
ATOM 897 O O . PHE A 1 118 ? -7.681 12.728 -0.549 1.00 76.19 118 PHE A O 1
ATOM 904 N N . GLY A 1 119 ? -7.182 10.650 0.140 1.00 75.12 119 GLY A N 1
ATOM 905 C CA . GLY A 1 119 ? -7.119 10.056 -1.185 1.00 75.12 119 GLY A CA 1
ATOM 906 C C . GLY A 1 119 ? -8.501 9.789 -1.769 1.00 75.12 119 GLY A C 1
ATOM 907 O O . GLY A 1 119 ? -9.492 9.711 -1.049 1.00 75.12 119 GLY A O 1
ATOM 908 N N . GLU A 1 120 ? -8.538 9.628 -3.086 1.00 81.81 120 GLU A N 1
ATOM 909 C CA . GLU A 1 120 ? -9.743 9.244 -3.829 1.00 81.81 120 GLU A CA 1
ATOM 910 C C . GLU A 1 120 ? -9.950 7.723 -3.830 1.00 81.81 120 GLU A C 1
ATOM 912 O O . GLU A 1 120 ? -11.074 7.257 -3.989 1.00 81.81 120 GLU A O 1
ATOM 917 N N . ALA A 1 121 ? -8.871 6.956 -3.646 1.00 85.12 121 ALA A N 1
ATOM 918 C CA . ALA A 1 121 ? -8.901 5.499 -3.580 1.00 85.12 121 ALA A CA 1
ATOM 919 C C . ALA A 1 121 ? -9.225 4.982 -2.168 1.00 85.12 121 ALA A C 1
ATOM 921 O O . ALA A 1 121 ? -8.911 5.623 -1.162 1.00 85.12 121 ALA A O 1
ATOM 922 N N . ASP A 1 122 ? -9.760 3.765 -2.097 1.00 88.12 122 ASP A N 1
ATOM 923 C CA . ASP A 1 122 ? -9.842 3.001 -0.855 1.00 88.12 122 ASP A CA 1
ATOM 924 C C . ASP A 1 122 ? -8.502 2.315 -0.561 1.00 88.12 122 ASP A C 1
ATOM 926 O O . ASP A 1 122 ? -7.706 2.038 -1.460 1.00 88.12 122 ASP A O 1
ATOM 930 N N . TYR A 1 123 ? -8.246 1.982 0.704 1.00 88.81 123 TYR A N 1
ATOM 931 C CA . TYR A 1 123 ? -6.986 1.360 1.110 1.00 88.81 123 TYR A CA 1
ATOM 932 C C . TYR A 1 123 ? -7.192 0.246 2.134 1.00 88.81 123 TYR A C 1
ATOM 934 O O . TYR A 1 123 ? -7.979 0.369 3.073 1.00 88.81 123 TYR A O 1
ATOM 942 N N . ILE A 1 124 ? -6.398 -0.813 2.004 1.00 91.44 124 ILE A N 1
ATOM 943 C CA . ILE A 1 124 ? -6.238 -1.879 2.990 1.00 91.44 124 ILE A CA 1
ATOM 944 C C . ILE A 1 124 ? -4.747 -1.990 3.292 1.00 91.44 124 ILE A C 1
ATOM 946 O O . ILE A 1 124 ? -3.961 -2.458 2.473 1.00 91.44 124 ILE A O 1
ATOM 950 N N . VAL A 1 125 ? -4.343 -1.558 4.482 1.00 91.62 125 VAL A N 1
ATOM 951 C CA . VAL A 1 125 ? -2.932 -1.558 4.879 1.00 91.62 125 VAL A CA 1
ATOM 952 C C . VAL A 1 125 ? -2.757 -2.428 6.106 1.00 91.62 125 VAL A C 1
ATOM 954 O O . VAL A 1 125 ? -3.428 -2.233 7.123 1.00 91.62 125 VAL A O 1
ATOM 957 N N . ARG A 1 126 ? -1.828 -3.384 6.038 1.00 91.19 126 ARG A N 1
ATOM 958 C CA . ARG A 1 126 ? -1.444 -4.148 7.224 1.00 91.19 126 ARG A CA 1
ATOM 959 C C . ARG A 1 126 ? -0.674 -3.231 8.169 1.00 91.19 126 ARG A C 1
ATOM 961 O O . ARG A 1 126 ? 0.247 -2.541 7.763 1.00 91.19 126 ARG A O 1
ATOM 968 N N . VAL A 1 127 ? -1.003 -3.245 9.455 1.00 89.06 127 VAL A N 1
ATOM 969 C CA . VAL A 1 127 ? -0.362 -2.366 10.448 1.00 89.06 127 VAL A CA 1
ATOM 970 C C . VAL A 1 127 ? 0.224 -3.164 11.601 1.00 89.06 127 VAL A C 1
ATOM 972 O O . VAL A 1 127 ? -0.263 -4.236 11.964 1.00 89.06 127 VAL A O 1
ATOM 975 N N . HIS A 1 128 ? 1.270 -2.622 12.224 1.00 85.12 128 HIS A N 1
ATOM 976 C CA . HIS A 1 128 ? 1.671 -3.078 13.548 1.00 85.12 128 HIS A CA 1
ATOM 977 C C . HIS A 1 128 ? 0.862 -2.332 14.601 1.00 85.12 128 HIS A C 1
ATOM 979 O O . HIS A 1 128 ? 0.946 -1.109 14.684 1.00 85.12 128 HIS A O 1
ATOM 985 N N . TRP A 1 129 ? 0.140 -3.047 15.463 1.00 81.88 129 TRP A N 1
ATOM 986 C CA . TRP A 1 129 ? -0.742 -2.407 16.443 1.00 81.88 129 TRP A CA 1
ATOM 987 C C . TRP A 1 129 ? -0.006 -1.473 17.423 1.00 81.88 129 TRP A C 1
ATOM 989 O O . TRP A 1 129 ? -0.608 -0.532 17.923 1.00 81.88 129 TRP A O 1
ATOM 999 N N . ARG A 1 130 ? 1.299 -1.660 17.675 1.00 83.38 130 ARG A N 1
ATOM 1000 C CA . ARG A 1 130 ? 2.099 -0.714 18.489 1.00 83.38 130 ARG A CA 1
ATOM 1001 C C . ARG A 1 130 ? 2.720 0.434 17.689 1.00 83.38 130 ARG A C 1
ATOM 1003 O O . ARG A 1 130 ? 3.266 1.349 18.291 1.00 83.38 130 ARG A O 1
ATOM 1010 N N . GLY A 1 131 ? 2.712 0.353 16.359 1.00 79.06 131 GLY A N 1
ATOM 1011 C CA . GLY A 1 131 ? 3.337 1.351 15.481 1.00 79.06 131 GLY A CA 1
ATOM 1012 C C . GLY A 1 131 ? 2.523 2.639 15.345 1.00 79.06 131 GLY A C 1
ATOM 1013 O O . GLY A 1 131 ? 3.068 3.681 14.997 1.00 79.06 131 GLY A O 1
ATOM 1014 N N . LEU A 1 132 ? 1.229 2.583 15.662 1.00 85.56 132 LEU A N 1
ATOM 1015 C CA . LEU A 1 132 ? 0.302 3.698 15.514 1.00 85.56 132 LEU A CA 1
ATOM 1016 C C . LEU A 1 132 ? -0.307 4.088 16.859 1.00 85.56 132 LEU A C 1
ATOM 1018 O O . LEU A 1 132 ? -0.445 3.278 17.780 1.00 85.56 132 LEU A O 1
ATOM 1022 N N . ARG A 1 133 ? -0.685 5.361 16.968 1.00 88.00 133 ARG A N 1
ATOM 1023 C CA . ARG A 1 133 ? -1.393 5.887 18.131 1.00 88.00 133 ARG A CA 1
ATOM 1024 C C . ARG A 1 133 ? -2.895 5.776 17.893 1.00 88.00 133 ARG A C 1
ATOM 1026 O O . ARG A 1 133 ? -3.478 6.655 17.274 1.00 88.00 133 ARG A O 1
ATOM 1033 N N . TRP A 1 134 ? -3.502 4.716 18.405 1.00 90.75 134 TRP A N 1
ATOM 1034 C CA . TRP A 1 134 ? -4.943 4.479 18.299 1.00 90.75 134 TRP A CA 1
ATOM 1035 C C . TRP A 1 134 ? -5.718 5.298 19.321 1.00 90.75 134 TRP A C 1
ATOM 1037 O O . TRP A 1 134 ? -5.403 5.269 20.517 1.00 90.75 134 TRP A O 1
ATOM 1047 N N . LEU A 1 135 ? -6.726 6.016 18.844 1.00 92.38 135 LEU A N 1
ATOM 1048 C CA . LEU A 1 135 ? -7.599 6.854 19.644 1.00 92.38 135 LEU A CA 1
ATOM 1049 C C . LEU A 1 135 ? -9.073 6.492 19.402 1.00 92.38 135 LEU A C 1
ATOM 1051 O O . LEU A 1 135 ? -9.417 5.955 18.350 1.00 92.38 135 LEU A O 1
ATOM 1055 N N . THR A 1 136 ? -9.936 6.782 20.370 1.00 92.19 136 THR A N 1
ATOM 1056 C CA . THR A 1 136 ? -11.396 6.768 20.196 1.00 92.19 136 THR A CA 1
ATOM 1057 C C . THR A 1 136 ? -11.844 8.007 19.410 1.00 92.19 136 THR A C 1
ATOM 1059 O O . THR A 1 136 ? -11.034 8.908 19.157 1.00 92.19 136 THR A O 1
ATOM 1062 N N . ALA A 1 137 ? -13.123 8.084 19.031 1.00 88.75 137 ALA A N 1
ATOM 1063 C CA . ALA A 1 137 ? -13.685 9.268 18.372 1.00 88.75 137 ALA A CA 1
ATOM 1064 C C . ALA A 1 137 ? -13.559 10.537 19.242 1.00 88.75 137 ALA A C 1
ATOM 1066 O O . ALA A 1 137 ? -13.349 11.632 18.730 1.00 88.75 137 ALA A O 1
ATOM 1067 N N . GLU A 1 138 ? -13.575 10.371 20.566 1.00 88.69 138 GLU A N 1
ATOM 1068 C CA . GLU A 1 138 ? -13.403 11.424 21.575 1.00 88.69 138 GLU A CA 1
ATOM 1069 C C . GLU A 1 138 ? -11.923 11.789 21.810 1.00 88.69 138 GLU A C 1
ATOM 1071 O O . GLU A 1 138 ? -11.610 12.648 22.632 1.00 88.69 138 GLU A O 1
ATOM 1076 N N . GLY A 1 139 ? -10.985 11.133 21.117 1.00 86.31 139 GLY A N 1
ATOM 1077 C CA . GLY A 1 139 ? -9.548 11.407 21.217 1.00 86.31 139 GLY A CA 1
ATOM 1078 C C . GLY A 1 139 ? -8.834 10.729 22.394 1.00 86.31 139 GLY A C 1
ATOM 1079 O O . GLY A 1 139 ? -7.644 10.981 22.610 1.00 86.31 139 GLY A O 1
ATOM 1080 N N . MET A 1 140 ? -9.511 9.847 23.134 1.00 90.38 140 MET A N 1
ATOM 1081 C CA . MET A 1 140 ? -8.920 9.053 24.221 1.00 90.38 140 MET A CA 1
ATOM 1082 C C . MET A 1 140 ? -8.120 7.871 23.668 1.00 90.38 140 MET A C 1
ATOM 1084 O O . MET A 1 140 ? -8.316 7.489 22.523 1.00 90.38 140 MET A O 1
ATOM 1088 N N . ARG A 1 141 ? -7.203 7.262 24.437 1.00 91.12 141 ARG A N 1
ATOM 1089 C CA . ARG A 1 141 ? -6.478 6.065 23.952 1.00 91.12 141 ARG A CA 1
ATOM 1090 C C . ARG A 1 141 ? -7.452 4.903 23.756 1.00 91.12 141 ARG A C 1
ATOM 1092 O O . ARG A 1 141 ? -8.178 4.556 24.680 1.00 91.12 141 ARG A O 1
ATOM 1099 N N . PHE A 1 142 ? -7.413 4.282 22.581 1.00 92.81 142 PHE A N 1
ATOM 1100 C CA . PHE A 1 142 ? -8.212 3.097 22.284 1.00 92.81 142 PHE A CA 1
ATOM 1101 C C . PHE A 1 142 ? -7.611 1.848 22.952 1.00 92.81 142 PHE A C 1
ATOM 1103 O O . PHE A 1 142 ? -6.409 1.590 22.811 1.00 92.81 142 PHE A O 1
ATOM 1110 N N . ASP A 1 143 ? -8.430 1.062 23.660 1.00 91.31 143 ASP A N 1
ATOM 1111 C CA . ASP A 1 143 ? -8.004 -0.210 24.260 1.00 91.31 143 ASP A CA 1
ATOM 1112 C C . ASP A 1 143 ? -7.957 -1.331 23.211 1.00 91.31 143 ASP A C 1
ATOM 1114 O O . ASP A 1 143 ? -8.878 -2.134 23.054 1.00 91.31 143 ASP A O 1
ATOM 1118 N N . MET A 1 144 ? -6.829 -1.394 22.500 1.00 89.81 144 MET A N 1
ATOM 1119 C CA . MET A 1 144 ? -6.563 -2.427 21.497 1.00 89.81 144 MET A CA 1
ATOM 1120 C C . MET A 1 144 ? -6.632 -3.843 22.083 1.00 89.81 144 MET A C 1
ATOM 1122 O O . MET A 1 144 ? -7.130 -4.751 21.429 1.00 89.81 144 MET A O 1
ATOM 1126 N N . MET A 1 145 ? -6.134 -4.059 23.303 1.00 88.62 145 MET A N 1
ATOM 1127 C CA . MET A 1 145 ? -6.087 -5.406 23.876 1.00 88.62 145 MET A CA 1
ATOM 1128 C C . MET A 1 145 ? -7.457 -5.858 24.370 1.00 88.62 145 MET A C 1
ATOM 1130 O O . MET A 1 145 ? -7.778 -7.036 24.237 1.00 88.62 145 MET A O 1
ATOM 1134 N N . GLY A 1 146 ? -8.261 -4.948 24.925 1.00 89.31 146 GLY A N 1
ATOM 1135 C CA . GLY A 1 146 ? -9.670 -5.200 25.220 1.00 89.31 146 GLY A CA 1
ATOM 1136 C C . GLY A 1 146 ? -10.440 -5.596 23.965 1.00 89.31 146 GLY A C 1
ATOM 1137 O O . GLY A 1 146 ? -11.080 -6.643 23.959 1.00 89.31 146 GLY A O 1
ATOM 1138 N N . PHE A 1 147 ? -10.282 -4.830 22.880 1.00 90.19 147 PHE A N 1
ATOM 1139 C CA . PHE A 1 147 ? -10.885 -5.146 21.583 1.00 90.19 147 PHE A CA 1
ATOM 1140 C C . PHE A 1 147 ? -10.457 -6.523 21.057 1.00 90.19 147 PHE A C 1
ATOM 1142 O O . PHE A 1 147 ? -11.314 -7.348 20.763 1.00 90.19 147 PHE A O 1
ATOM 1149 N N . LEU A 1 148 ? -9.149 -6.808 21.001 1.00 87.38 148 LEU A N 1
ATOM 1150 C CA . LEU A 1 148 ? -8.634 -8.079 20.476 1.00 87.38 148 LEU A CA 1
ATOM 1151 C C . LEU A 1 148 ? -9.035 -9.292 21.328 1.00 87.38 148 LEU A C 1
ATOM 1153 O O . LEU A 1 148 ? -9.316 -10.348 20.772 1.00 87.38 148 LEU A O 1
ATOM 1157 N N . ARG A 1 149 ? -9.082 -9.161 22.663 1.00 87.25 149 ARG A N 1
ATOM 1158 C CA . ARG A 1 149 ? -9.556 -10.234 23.559 1.00 87.25 149 ARG A CA 1
ATOM 1159 C C . ARG A 1 149 ? -11.055 -10.494 23.438 1.00 87.25 149 ARG A C 1
ATOM 1161 O O . ARG A 1 149 ? -11.490 -11.588 23.770 1.00 87.25 149 ARG A O 1
ATOM 1168 N N . GLY A 1 150 ? -11.824 -9.498 23.004 1.00 85.88 150 GLY A N 1
ATOM 1169 C CA . GLY A 1 150 ? -13.253 -9.638 22.741 1.00 85.88 150 GLY A CA 1
ATOM 1170 C C . GLY A 1 150 ? -13.575 -10.367 21.434 1.00 85.88 150 GLY A C 1
ATOM 1171 O O . GLY A 1 150 ? -14.748 -10.604 21.166 1.00 85.88 150 GLY A O 1
ATOM 1172 N N . LEU A 1 151 ? -12.573 -10.707 20.613 1.00 86.19 151 LEU A N 1
ATOM 1173 C CA . LEU A 1 151 ? -12.778 -11.452 19.373 1.00 86.19 151 LEU A CA 1
ATOM 1174 C C . LEU A 1 151 ? -12.757 -12.953 19.645 1.00 86.19 151 LEU A C 1
ATOM 1176 O O . LEU A 1 151 ? -11.774 -13.484 20.165 1.00 86.19 151 LEU A O 1
ATOM 1180 N N . ASP A 1 152 ? -13.815 -13.645 19.228 1.00 79.44 152 ASP A N 1
ATOM 1181 C CA . ASP A 1 152 ? -13.811 -15.106 19.206 1.00 79.44 152 ASP A CA 1
ATOM 1182 C C . ASP A 1 152 ? -12.683 -15.619 18.290 1.00 79.44 152 ASP A C 1
ATOM 1184 O O . ASP A 1 152 ? -12.360 -15.017 17.259 1.00 79.44 152 ASP A O 1
ATOM 1188 N N . CYS A 1 153 ? -12.092 -16.763 18.642 1.00 72.56 153 CYS A N 1
ATOM 1189 C CA . CYS A 1 153 ? -11.074 -17.415 17.816 1.00 72.56 153 CYS A CA 1
ATOM 1190 C C . CYS A 1 153 ? -11.600 -17.660 16.391 1.00 72.56 153 CYS A C 1
ATOM 1192 O O . CYS A 1 153 ? -12.705 -18.171 16.209 1.00 72.56 153 CYS A O 1
ATOM 1194 N N . GLY A 1 154 ? -10.814 -17.277 15.380 1.00 69.88 154 GLY A N 1
ATOM 1195 C CA . GLY A 1 154 ? -11.189 -17.409 13.971 1.00 69.88 154 GLY A CA 1
ATOM 1196 C C . GLY A 1 154 ? -12.275 -16.441 13.487 1.00 69.88 154 GLY A C 1
ATOM 1197 O O . GLY A 1 154 ? -12.678 -16.536 12.329 1.00 69.88 154 GLY A O 1
ATOM 1198 N N . LYS A 1 155 ? -12.748 -15.506 14.325 1.00 80.81 155 LYS A N 1
ATOM 1199 C CA . LYS A 1 155 ? -13.649 -14.432 13.891 1.00 80.81 155 LYS A CA 1
ATOM 1200 C C . LYS A 1 155 ? -12.899 -13.138 13.601 1.00 80.81 155 LYS A C 1
ATOM 1202 O O . LYS A 1 155 ? -11.831 -12.850 14.151 1.00 80.81 155 LYS A O 1
ATOM 1207 N N . ASN A 1 156 ? -13.524 -12.346 12.737 1.00 86.44 156 ASN A N 1
ATOM 1208 C CA . ASN A 1 156 ? -13.083 -11.005 12.399 1.00 86.44 156 ASN A CA 1
ATOM 1209 C C . ASN A 1 156 ? -13.838 -10.005 13.275 1.00 86.44 156 ASN A C 1
ATOM 1211 O O . ASN A 1 156 ? -15.050 -10.121 13.448 1.00 86.44 156 ASN A O 1
ATOM 1215 N N . GLY A 1 157 ? -13.123 -9.014 13.796 1.00 88.81 157 GLY A N 1
ATOM 1216 C CA . GLY A 1 157 ? -13.702 -7.834 14.423 1.00 88.81 157 GLY A CA 1
ATOM 1217 C C . GLY A 1 157 ? -13.446 -6.605 13.579 1.00 88.81 157 GLY A C 1
ATOM 1218 O O . GLY A 1 157 ? -12.350 -6.443 13.039 1.00 88.81 157 GLY A O 1
ATOM 1219 N N . GLU A 1 158 ? -14.422 -5.709 13.518 1.00 92.62 158 GLU A N 1
ATOM 1220 C CA . GLU A 1 158 ? -14.237 -4.380 12.950 1.00 92.62 158 GLU A CA 1
ATOM 1221 C C . GLU A 1 158 ? -14.701 -3.297 13.920 1.00 92.62 158 GLU A C 1
ATOM 1223 O O . GLU A 1 158 ? -15.628 -3.490 14.705 1.00 92.62 158 GLU A O 1
ATOM 1228 N N . THR A 1 159 ? -14.017 -2.157 13.897 1.00 91.81 159 THR A N 1
ATOM 1229 C CA . THR A 1 159 ? -14.392 -0.979 14.679 1.00 91.81 159 THR A CA 1
ATOM 1230 C C . THR A 1 159 ? -13.826 0.287 14.044 1.00 91.81 159 THR A C 1
ATOM 1232 O O . THR A 1 159 ? -12.778 0.261 13.391 1.00 91.81 159 THR A O 1
ATOM 1235 N N . THR A 1 160 ? -14.511 1.408 14.234 1.00 92.44 160 THR A N 1
ATOM 1236 C CA . THR A 1 160 ? -14.014 2.721 13.820 1.00 92.44 160 THR A CA 1
ATOM 1237 C C . THR A 1 160 ? -13.141 3.291 14.928 1.00 92.44 160 THR A C 1
ATOM 1239 O O . THR A 1 160 ? -13.556 3.392 16.082 1.00 92.44 160 THR A O 1
ATOM 1242 N N . VAL A 1 161 ? -11.922 3.682 14.574 1.00 92.94 161 VAL A N 1
ATOM 1243 C CA . VAL A 1 161 ? -10.962 4.314 15.488 1.00 92.94 161 VAL A CA 1
ATOM 1244 C C . VAL A 1 161 ? -10.416 5.574 14.839 1.00 92.94 161 VAL A C 1
ATOM 1246 O O . VAL A 1 161 ? -10.719 5.878 13.693 1.00 92.94 161 VAL A O 1
ATOM 1249 N N . MET A 1 162 ? -9.587 6.306 15.568 1.00 92.00 162 MET A N 1
ATOM 1250 C CA . MET A 1 162 ? -8.851 7.457 15.066 1.00 92.00 162 MET A CA 1
ATOM 1251 C C . MET A 1 162 ? -7.351 7.152 15.118 1.00 92.00 162 MET A C 1
ATOM 1253 O O . MET A 1 162 ? -6.840 6.676 16.135 1.00 92.00 162 MET A O 1
ATOM 1257 N N . ILE A 1 163 ? -6.612 7.445 14.048 1.00 89.06 163 ILE A N 1
ATOM 1258 C CA . ILE A 1 163 ? -5.144 7.413 14.068 1.00 89.06 163 ILE A CA 1
ATOM 1259 C C . ILE A 1 163 ? -4.643 8.792 14.475 1.00 89.06 163 ILE A C 1
ATOM 1261 O O . ILE A 1 163 ? -4.804 9.779 13.761 1.00 89.06 163 ILE A O 1
ATOM 1265 N N . GLY A 1 164 ? -4.034 8.853 15.653 1.00 83.50 164 GLY A N 1
ATOM 1266 C CA . GLY A 1 164 ? -3.416 10.045 16.206 1.00 83.50 164 GLY A CA 1
ATOM 1267 C C . GLY A 1 164 ? -1.976 10.261 15.741 1.00 83.50 164 GLY A C 1
ATOM 1268 O O . GLY A 1 164 ? -1.341 9.423 15.100 1.00 83.50 164 GLY A O 1
ATOM 1269 N N . LYS A 1 165 ? -1.427 11.409 16.142 1.00 76.12 165 LYS A N 1
ATOM 1270 C CA . LYS A 1 165 ? -0.048 11.812 15.851 1.00 76.12 165 LYS A CA 1
ATOM 1271 C C . LYS A 1 165 ? 0.964 10.812 16.424 1.00 76.12 165 LYS A C 1
ATOM 1273 O O . LYS A 1 165 ? 0.899 10.477 17.611 1.00 76.12 165 LYS A O 1
ATOM 1278 N N . SER A 1 166 ? 1.947 10.425 15.609 1.0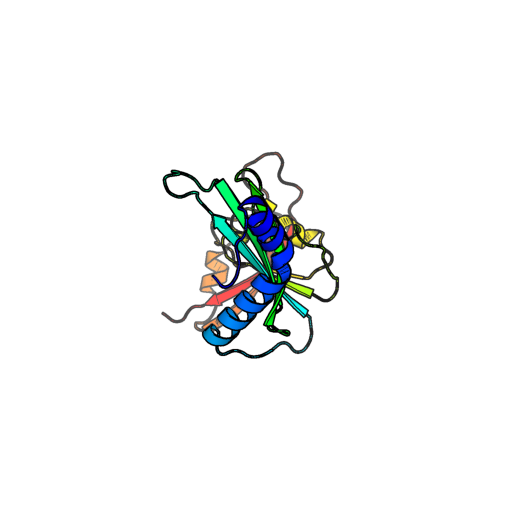0 62.19 166 SER A N 1
ATOM 1279 C CA . SER A 1 166 ? 3.249 9.976 16.119 1.00 62.19 166 SER A CA 1
ATOM 1280 C C . SER A 1 166 ? 3.903 11.152 16.856 1.00 62.19 166 SER A C 1
ATOM 1282 O O . SER A 1 166 ? 3.570 12.299 16.564 1.00 62.19 166 SER A O 1
ATOM 1284 N N . GLY A 1 167 ? 4.797 10.910 17.819 1.00 55.97 167 GLY A N 1
ATOM 1285 C CA . GLY A 1 167 ? 5.372 11.918 18.734 1.00 55.97 167 GLY A CA 1
ATOM 1286 C C . GLY A 1 167 ? 6.082 13.127 18.091 1.00 55.97 167 GLY A C 1
ATOM 1287 O O . GLY A 1 167 ? 6.642 13.955 18.802 1.00 55.97 167 GLY A O 1
ATOM 1288 N N . ASN A 1 168 ? 6.052 13.260 16.766 1.00 52.03 168 ASN A N 1
ATOM 1289 C CA . ASN A 1 168 ? 6.614 14.358 16.004 1.00 52.03 168 ASN A CA 1
ATOM 1290 C C . ASN A 1 168 ? 5.577 15.479 15.759 1.00 52.03 168 ASN A C 1
ATOM 1292 O O . ASN A 1 168 ? 4.486 15.249 15.231 1.00 52.03 168 ASN A O 1
ATOM 1296 N N . LYS A 1 169 ? 5.933 16.725 16.104 1.00 47.44 169 LYS A N 1
ATOM 1297 C CA . LYS A 1 169 ? 5.036 17.905 16.130 1.00 47.44 169 LYS A CA 1
ATOM 1298 C C . LYS A 1 169 ? 4.391 18.280 14.781 1.00 47.44 169 LYS A C 1
ATOM 1300 O O . LYS A 1 169 ? 3.420 19.031 14.779 1.00 47.44 169 LYS A O 1
ATOM 1305 N N . LYS A 1 170 ? 4.889 17.757 13.652 1.00 51.91 170 LYS A N 1
ATOM 1306 C CA . LYS A 1 170 ? 4.373 18.035 12.295 1.00 51.91 170 LYS A CA 1
ATOM 1307 C C . LYS A 1 170 ? 3.247 17.102 11.826 1.00 51.91 170 LYS A C 1
ATOM 1309 O O . LYS A 1 170 ? 2.707 17.319 10.746 1.00 51.91 170 LYS A O 1
ATOM 1314 N N . ALA A 1 171 ? 2.877 16.078 12.596 1.00 57.91 171 ALA A N 1
ATOM 1315 C CA . ALA A 1 171 ? 1.779 15.196 12.207 1.00 57.91 171 ALA A CA 1
ATOM 1316 C C . ALA A 1 171 ? 0.439 15.963 12.234 1.00 57.91 171 ALA A C 1
ATOM 1318 O O . ALA A 1 171 ? 0.136 16.673 13.202 1.00 57.91 171 ALA A O 1
ATOM 1319 N N . GLY A 1 172 ? -0.332 15.850 11.148 1.00 66.38 172 GLY A N 1
ATOM 1320 C CA . GLY A 1 172 ? -1.616 16.532 10.960 1.00 66.38 172 GLY A CA 1
ATOM 1321 C C . GLY A 1 172 ? -2.707 16.089 11.944 1.00 66.38 172 GLY A C 1
ATOM 1322 O O . GLY A 1 172 ? -2.448 15.332 12.880 1.00 66.38 172 GLY A O 1
ATOM 1323 N N . ALA A 1 173 ? -3.930 16.593 11.761 1.00 81.12 173 ALA A N 1
ATOM 1324 C CA . ALA A 1 173 ? -5.072 16.203 12.591 1.00 81.12 173 ALA A CA 1
ATOM 1325 C C . ALA A 1 173 ? -5.292 14.674 12.564 1.00 81.12 173 ALA A C 1
ATOM 1327 O O . ALA A 1 173 ? -5.013 14.059 11.525 1.00 81.12 173 ALA A O 1
ATOM 1328 N N . PRO A 1 174 ? -5.756 14.065 13.677 1.00 86.81 174 PRO A N 1
ATOM 1329 C CA . PRO A 1 174 ? -6.173 12.670 13.680 1.00 86.81 174 PRO A CA 1
ATOM 1330 C C . PRO A 1 174 ? -7.205 12.403 12.587 1.00 86.81 174 PRO A C 1
ATOM 1332 O O . PRO A 1 174 ? -8.025 13.270 12.293 1.00 86.81 174 PRO A O 1
ATOM 1335 N N . PHE A 1 175 ? -7.171 11.210 12.008 1.00 87.38 175 PHE A N 1
ATOM 1336 C CA . PHE A 1 175 ? -8.094 10.818 10.945 1.00 87.38 175 PHE A CA 1
ATOM 1337 C C . PHE A 1 175 ? -8.728 9.457 11.242 1.00 87.38 175 PHE A C 1
ATOM 1339 O O . PHE A 1 175 ? -8.088 8.643 11.918 1.00 87.38 175 PHE A O 1
ATOM 1346 N N . PRO A 1 176 ? -9.961 9.211 10.770 1.00 89.62 176 PRO A N 1
ATOM 1347 C CA . PRO A 1 176 ? -10.666 7.964 11.031 1.00 89.62 176 PRO A CA 1
ATOM 1348 C C . PRO A 1 176 ? -10.264 6.864 10.038 1.00 89.62 176 PRO A C 1
ATOM 1350 O O . PRO A 1 176 ? -10.506 7.015 8.842 1.00 89.62 176 PRO A O 1
ATOM 1353 N N . PRO A 1 177 ? -9.697 5.735 10.491 1.00 90.62 177 PRO A N 1
ATOM 1354 C CA . PRO A 1 177 ? -9.767 4.479 9.747 1.00 90.62 177 PRO A CA 1
ATOM 1355 C C . PRO A 1 177 ? -10.850 3.534 10.289 1.00 90.62 177 PRO A C 1
ATOM 1357 O O . PRO A 1 177 ? -11.265 3.601 11.451 1.00 90.62 177 PRO A O 1
ATOM 1360 N N . ARG A 1 178 ? -11.194 2.537 9.470 1.00 91.50 178 ARG A N 1
ATOM 1361 C CA . ARG A 1 178 ? -11.796 1.291 9.951 1.00 91.50 178 ARG A CA 1
ATOM 1362 C C . ARG A 1 178 ? -10.689 0.306 10.321 1.00 91.50 178 ARG A C 1
ATOM 1364 O O . ARG A 1 178 ? -9.899 -0.093 9.468 1.00 91.50 178 ARG A O 1
ATOM 1371 N N . LEU A 1 179 ? -10.624 -0.079 11.591 1.00 91.56 179 LEU A N 1
ATOM 1372 C CA . LEU A 1 179 ? -9.735 -1.130 12.069 1.00 91.56 179 LEU A CA 1
ATOM 1373 C C . LEU A 1 179 ? -10.418 -2.480 11.867 1.00 91.56 179 LEU A C 1
ATOM 1375 O O . LEU A 1 179 ? -11.500 -2.701 12.402 1.00 91.56 179 LEU A O 1
ATOM 1379 N N . ILE A 1 180 ? -9.763 -3.378 11.136 1.00 92.00 180 ILE A N 1
ATOM 1380 C CA . ILE A 1 180 ? -10.191 -4.767 10.962 1.00 92.00 180 ILE A CA 1
ATOM 1381 C C . ILE A 1 180 ? -9.125 -5.653 11.602 1.00 92.00 180 ILE A C 1
ATOM 1383 O O . ILE A 1 180 ? -7.938 -5.527 11.294 1.00 92.00 180 ILE A O 1
ATOM 1387 N N . ALA A 1 181 ? -9.540 -6.537 12.501 1.00 91.06 181 ALA A N 1
ATOM 1388 C CA . ALA A 1 181 ? -8.672 -7.501 13.156 1.00 91.06 181 ALA A CA 1
ATOM 1389 C C . ALA A 1 181 ? -9.199 -8.917 12.939 1.00 91.06 181 ALA A C 1
ATOM 1391 O O . ALA A 1 181 ? -10.403 -9.156 12.975 1.00 91.06 181 ALA A O 1
ATOM 1392 N N . ILE A 1 182 ? -8.278 -9.851 12.730 1.00 87.06 182 ILE A N 1
ATOM 1393 C CA . ILE A 1 182 ? -8.566 -11.274 12.568 1.00 87.06 182 ILE A CA 1
ATOM 1394 C C . ILE A 1 182 ? -7.794 -12.003 13.658 1.00 87.06 182 ILE A C 1
ATOM 1396 O O . ILE A 1 182 ? -6.577 -11.823 13.778 1.00 87.06 182 ILE A O 1
ATOM 1400 N N . SER A 1 183 ? -8.497 -12.796 14.465 1.00 81.44 183 SER A N 1
ATOM 1401 C CA . SER A 1 183 ? -7.852 -13.673 15.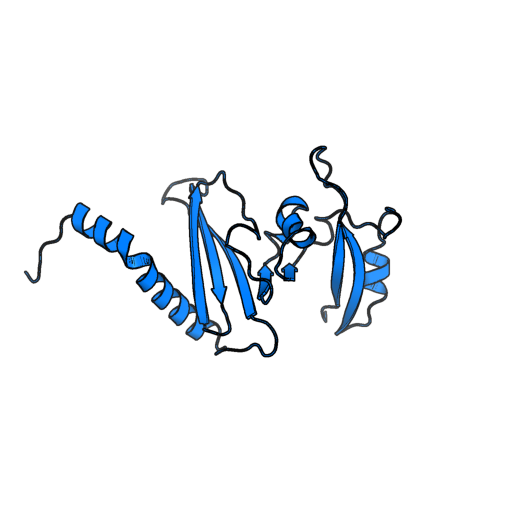439 1.00 81.44 183 SER A CA 1
ATOM 1402 C C . SER A 1 183 ? -7.191 -14.829 14.691 1.00 81.44 183 SER A C 1
ATOM 1404 O O . SER A 1 183 ? -7.876 -15.622 14.043 1.00 81.44 183 SER A O 1
ATOM 1406 N N . LEU A 1 184 ? -5.858 -14.895 14.730 1.00 78.00 184 LEU A N 1
ATOM 1407 C CA . LEU A 1 184 ? -5.127 -16.015 14.146 1.00 78.00 184 LEU A CA 1
ATOM 1408 C C . LEU A 1 184 ? -5.366 -17.257 15.003 1.00 78.00 184 LEU A C 1
ATOM 1410 O O . LEU A 1 184 ? -5.240 -17.203 16.227 1.00 78.00 184 LEU A O 1
ATOM 1414 N N . THR A 1 185 ? -5.704 -18.367 14.353 1.00 71.06 185 THR A N 1
ATOM 1415 C CA . THR A 1 185 ? -5.715 -19.675 15.007 1.00 71.06 185 THR A CA 1
ATOM 1416 C C . THR A 1 185 ? -4.294 -19.972 15.510 1.00 71.06 185 THR A C 1
ATOM 1418 O O . THR A 1 185 ? -3.348 -19.687 14.768 1.00 71.06 185 THR A O 1
ATOM 1421 N N . PRO A 1 186 ? -4.129 -20.441 16.760 1.00 64.88 186 PRO A N 1
ATOM 1422 C CA . PRO A 1 186 ? -2.816 -20.746 17.328 1.00 64.88 186 PRO A CA 1
ATOM 1423 C C . PRO A 1 186 ? -2.036 -21.799 16.536 1.00 64.88 186 PRO A C 1
ATOM 1425 O O . PRO A 1 186 ? -2.677 -22.667 15.900 1.00 64.88 186 PRO A O 1
#

InterPro domains:
  IPR002559 Transposase IS4-like domain [PF01609] (40-127)
  IPR012337 Ribonuclease H-like superfamily [SSF53098] (2-170)

Organism: NCBI:txid43655

pLDDT: mean 82.23, std 9.48, range [47.44, 92.94]

Sequence (186 aa):
DVATLSDVALLKRLRNAADWFGILAAQTLAVRAAVTGCTSGKRLRLVDGTAISAPGGGSAEWRLHMGYDPHTCQFTDFELTDSRDAERLDRFAQTADEIRIADRGFGSRPECIRSLAFGEADYIVRVHWRGLRWLTAEGMRFDMMGFLRGLDCGKNGETTVMIGKSGNKKAGAPFPPRLIAISLTP

Foldseek 3Di:
DPDDDDPVRVVVVVVVCVQVVQVVVLVVVCVVVVDAADDDFFWEKEKDKDFDDDVVGPGRQKMWIWIATRRHSTIPDIDIDGPVDDAAPVPDPDDLRYEYEYEASLQQFCVRCVCCQVPSHHYDYDYDPVSWQKAAPVRHGDPPVVQLVPDDAQDKDKDKIWTDHDPDPPDDHIGIDIDIDGHYDD

Secondary structure (DSSP, 8-state):
------HHHHHHHHHT-HHHHHHHHHHHHHHHHT-----SSSEEEEEEEEEE--TT-SS--EEEEEEEETTTTEEEEEEEEETTS---TTSSPP-TTEEEEEEEEEETSTTTTGGGGT-SSEEEEEE-TTTSEEE-TTSSBP-HHHHHHTSPTT-EEEEE-EEE--SSTT--S-BPPEEEEE----

Radius of gyration: 20.37 Å; chains: 1; bounding box: 46×39×60 Å